Protein AF-D6D222-F1 (afdb_monomer_lite)

Sequence (298 aa):
MESLKAKSKEFEKIKVEIENAISKKELEQKRVDSIQKVNDAERIVQERIADSLYLIRAAQTWEWLHDKKGKWETIDRSYPKEEHYQVNSLFPQYQVIDQNAYLNGKLVGVCHPAKNNKNNSEKERCFRIDVMTFLCQQDFLNNKYEIQKESPKTQEYIKQKLGLKKQLEPTDSPVYKEMIANASKLRIAQERLRKGEIDLNTYNRIKTKLGAKFTGTVYQEMADSNSPEINAGKRYLEQLRTDNKSLIGEYTIQRIDGTNFTYQFRNNEGKKTFSVKVSFFVNEKKNVLYTISSLQKK

Radius of gyration: 39.73 Å; chains: 1; bounding box: 70×52×157 Å

Secondary structure (DSSP, 8-state):
-HHHHHHHHHHHHHHHHHHHHHHHHHHHHHHHHHHHHHHHHHHHHHHHHHHHHHHHHHHTSTTHHHHS-PPEEEEEE-SSS-EEEEEETTEEEEEEETTEEEETTEEEEES-SS---TT-HHHHHHHHHHHHHHHHHHHHHTTGGGGGGS-HHHHHHHHHHTTSSPPPPGGGSHHHHHHHHHHHHHHHHHHHHHTTSS-HHHHHHHHHHHHHHHHHHHHHHHHHTT-HHHHHHHHHHHHHHHHHHTT-S-EEEEESSSSEEEEEEE-TTS-EEEEEEEEEEE-TTS-EEEEEEEEEE-

Foldseek 3Di:
DVVVVVVVVVVVVVVVVVVVVVVVVVVVVVVVVVVVVVVVVVVVVVVVVVVVVVVVVCLQAVCCQVVDPFDKDWDFDPPPHTDTFIAGPVGRQWTADPNFTDHPNWTFAHRPPDDDDPPCPVVVVVVLVLVLLVQLVVCVVVCPVVCVPADPLLNVLLCCVSVVDPDQDCCRPPLSVLVVVLVVVLVVLVVCCVVVVDDPVVSVVSVVVSVVSNVVSVVVVVVVCVDPSVVSSVVSSVVSSVVCVQFADDWDWDDPGRFKIKIFTAGPVRHTAKIWIKGWGADPVRDIDIDTDDIDGD

pLDDT: mean 77.58, std 13.78, range [38.06, 95.31]

Organism: NCBI:txid657309

Structure (mmCIF, N/CA/C/O backbone):
data_AF-D6D222-F1
#
_entry.id   AF-D6D222-F1
#
loop_
_atom_site.group_PDB
_atom_site.id
_atom_site.type_symbol
_atom_site.label_atom_id
_atom_site.label_alt_id
_atom_site.label_comp_id
_atom_site.label_asym_id
_atom_site.label_entity_id
_atom_site.label_seq_id
_atom_site.pdbx_PDB_ins_code
_atom_site.Cartn_x
_atom_site.Cartn_y
_atom_site.Cartn_z
_atom_site.occupancy
_atom_site.B_iso_or_equiv
_atom_site.auth_seq_id
_atom_site.auth_comp_id
_atom_site.auth_asym_id
_atom_site.auth_atom_id
_atom_site.pdbx_PDB_model_num
ATOM 1 N N . MET A 1 1 ? 43.998 -1.444 -105.100 1.00 52.94 1 MET A N 1
ATOM 2 C CA . MET A 1 1 ? 43.746 -0.393 -104.081 1.00 52.94 1 MET A CA 1
ATOM 3 C C . MET A 1 1 ? 42.340 -0.445 -103.465 1.00 52.94 1 MET A C 1
ATOM 5 O O . MET A 1 1 ? 42.200 -0.015 -102.327 1.00 52.94 1 MET A O 1
ATOM 9 N N . GLU A 1 2 ? 41.314 -0.989 -104.133 1.00 55.91 2 GLU A N 1
ATOM 10 C CA . GLU A 1 2 ? 39.932 -1.045 -103.598 1.00 55.91 2 GLU A CA 1
ATOM 11 C C . GLU A 1 2 ? 39.745 -2.000 -102.398 1.00 55.91 2 GLU A C 1
ATOM 13 O O . GLU A 1 2 ? 39.022 -1.676 -101.461 1.00 55.91 2 GLU A O 1
ATOM 18 N N . SER A 1 3 ? 40.484 -3.116 -102.353 1.00 59.78 3 SER A N 1
ATOM 19 C CA . SER A 1 3 ? 40.420 -4.122 -101.269 1.00 59.78 3 SER A CA 1
ATOM 20 C C . SER A 1 3 ? 40.861 -3.599 -99.885 1.00 59.78 3 SER A C 1
ATOM 22 O O . SER A 1 3 ? 40.284 -3.963 -98.863 1.00 59.78 3 SER A O 1
ATOM 24 N N . LEU A 1 4 ? 41.837 -2.683 -99.832 1.00 56.81 4 LEU A N 1
ATOM 25 C CA . LEU A 1 4 ? 42.335 -2.106 -98.571 1.00 56.81 4 LEU A CA 1
ATOM 26 C C . LEU A 1 4 ? 41.388 -1.045 -97.992 1.00 56.81 4 LEU A C 1
ATOM 28 O O . LEU A 1 4 ? 41.213 -0.979 -96.777 1.00 56.81 4 LEU A O 1
ATOM 32 N N . LYS A 1 5 ? 40.729 -0.253 -98.848 1.00 60.28 5 LYS A N 1
ATOM 33 C CA . LYS A 1 5 ? 39.730 0.740 -98.417 1.00 60.28 5 LYS A CA 1
ATOM 34 C C . LYS A 1 5 ? 38.461 0.079 -97.875 1.00 60.28 5 LYS A C 1
ATOM 36 O O . LYS A 1 5 ? 37.912 0.557 -96.887 1.00 60.28 5 LYS A O 1
ATOM 41 N N . ALA A 1 6 ? 38.028 -1.031 -98.479 1.00 63.94 6 ALA A N 1
ATOM 42 C CA . ALA A 1 6 ? 36.889 -1.806 -97.990 1.00 63.94 6 ALA A CA 1
ATOM 43 C C . ALA A 1 6 ? 37.164 -2.399 -96.596 1.00 63.94 6 ALA A C 1
ATOM 45 O O . ALA A 1 6 ? 36.380 -2.173 -95.677 1.00 63.94 6 ALA A O 1
ATOM 46 N N . LYS A 1 7 ? 38.328 -3.041 -96.408 1.00 63.94 7 LYS A N 1
ATOM 47 C CA . LYS A 1 7 ? 38.747 -3.574 -95.101 1.00 63.94 7 LYS A CA 1
ATOM 48 C C . LYS A 1 7 ? 38.897 -2.481 -94.042 1.00 63.94 7 LYS A C 1
ATOM 50 O O . LYS A 1 7 ? 38.442 -2.658 -92.922 1.00 63.94 7 LYS A O 1
ATOM 55 N N . SER A 1 8 ? 39.478 -1.332 -94.390 1.00 70.00 8 SER A N 1
ATOM 56 C CA . SER A 1 8 ? 39.608 -0.196 -93.464 1.00 70.00 8 SER A CA 1
ATOM 57 C C . SER A 1 8 ? 38.250 0.324 -92.975 1.00 70.00 8 SER A C 1
ATOM 59 O O . SER A 1 8 ? 38.109 0.641 -91.797 1.00 70.00 8 SER A O 1
ATOM 61 N N . LYS A 1 9 ? 37.235 0.361 -93.846 1.00 72.81 9 LYS A N 1
ATOM 62 C CA . LYS A 1 9 ? 35.876 0.786 -93.480 1.00 72.81 9 LYS A CA 1
ATOM 63 C C . LYS A 1 9 ? 35.164 -0.235 -92.586 1.00 72.81 9 LYS A C 1
ATOM 65 O O . LYS A 1 9 ? 34.388 0.144 -91.714 1.00 72.81 9 LYS A O 1
ATOM 70 N N . GLU A 1 10 ? 35.439 -1.517 -92.795 1.00 73.81 10 GLU A N 1
ATOM 71 C CA . GLU A 1 10 ? 34.911 -2.616 -91.985 1.00 73.81 10 GLU A CA 1
ATOM 72 C C . GLU A 1 10 ? 35.543 -2.645 -90.584 1.00 73.81 10 GLU A C 1
ATOM 74 O O . GLU A 1 10 ? 34.834 -2.783 -89.590 1.00 73.81 10 GLU A O 1
ATOM 79 N N . PHE A 1 11 ? 36.853 -2.388 -90.489 1.00 71.19 11 PHE A N 1
ATOM 80 C CA . PHE A 1 11 ? 37.551 -2.230 -89.210 1.00 71.19 11 PHE A CA 1
ATOM 81 C C . PHE A 1 11 ? 37.017 -1.056 -88.389 1.00 71.19 11 PHE A C 1
ATOM 83 O O . PHE A 1 11 ? 36.807 -1.211 -87.187 1.00 71.19 11 PHE A O 1
ATOM 90 N N . GLU A 1 12 ? 36.745 0.091 -89.017 1.00 78.06 12 GLU A N 1
ATOM 91 C CA . GLU A 1 12 ? 36.160 1.221 -88.286 1.00 78.06 12 GLU A CA 1
ATOM 92 C C . GLU A 1 12 ? 34.738 0.938 -87.802 1.00 78.06 12 GLU A C 1
ATOM 94 O O . GLU A 1 12 ? 34.362 1.331 -86.699 1.00 78.06 12 GLU A O 1
ATOM 99 N N . LYS A 1 13 ? 33.955 0.177 -88.570 1.00 82.88 13 LYS A N 1
ATOM 100 C CA . LYS A 1 13 ? 32.628 -0.252 -88.125 1.00 82.88 13 LYS A CA 1
ATOM 101 C C . LYS A 1 13 ? 32.709 -1.158 -86.889 1.00 82.88 13 LYS A C 1
ATOM 103 O O . LYS A 1 13 ? 31.988 -0.929 -85.922 1.00 82.88 13 LYS A O 1
ATOM 108 N N . ILE A 1 14 ? 33.621 -2.133 -86.894 1.00 80.75 14 ILE A N 1
ATOM 109 C CA . ILE A 1 14 ? 33.844 -3.043 -85.758 1.00 80.75 14 ILE A CA 1
ATOM 110 C C . ILE A 1 14 ? 34.326 -2.271 -84.524 1.00 80.75 14 ILE A C 1
ATOM 112 O O . ILE A 1 14 ? 33.865 -2.528 -83.414 1.00 80.75 14 ILE A O 1
ATOM 116 N N . LYS A 1 15 ? 35.221 -1.295 -84.702 1.00 81.44 15 LYS A N 1
ATOM 117 C CA . LYS A 1 15 ? 35.720 -0.461 -83.603 1.00 81.44 15 LYS A CA 1
ATOM 118 C C . LYS A 1 15 ? 34.591 0.314 -82.918 1.00 81.44 15 LYS A C 1
ATOM 120 O O . LYS A 1 15 ? 34.475 0.258 -81.696 1.00 81.44 15 LYS A O 1
ATOM 125 N N . VAL A 1 16 ? 33.721 0.958 -83.697 1.00 85.75 16 VAL A N 1
ATOM 126 C CA . VAL A 1 16 ? 32.562 1.698 -83.168 1.00 85.75 16 VAL A CA 1
ATOM 127 C C . VAL A 1 16 ? 31.583 0.769 -82.439 1.00 85.75 16 VAL A C 1
ATOM 129 O O . VAL A 1 16 ? 31.039 1.128 -81.395 1.00 85.75 16 VAL A O 1
ATOM 132 N N . GLU A 1 17 ? 31.363 -0.448 -82.943 1.00 85.38 17 GLU A N 1
ATOM 133 C CA . GLU A 1 17 ? 30.514 -1.441 -82.271 1.00 85.38 17 GLU A CA 1
ATOM 134 C C . GLU A 1 17 ? 31.098 -1.888 -80.919 1.00 85.38 17 GLU A C 1
ATOM 136 O O . GLU A 1 17 ? 30.358 -1.994 -79.936 1.00 85.38 17 GLU A O 1
ATOM 141 N N . ILE A 1 18 ? 32.419 -2.076 -80.835 1.00 81.06 18 ILE A N 1
ATOM 142 C CA . ILE A 1 18 ? 33.115 -2.426 -79.588 1.00 81.06 18 ILE A CA 1
ATOM 143 C C . ILE A 1 18 ? 33.039 -1.276 -78.572 1.00 81.06 18 ILE A C 1
ATOM 145 O O . ILE A 1 18 ? 32.706 -1.515 -77.410 1.00 81.06 18 ILE A O 1
ATOM 149 N N . GLU A 1 19 ? 33.289 -0.034 -78.992 1.00 82.69 19 GLU A N 1
ATOM 150 C CA . GLU A 1 19 ? 33.220 1.147 -78.115 1.00 82.69 19 GLU A CA 1
ATOM 151 C C . GLU A 1 19 ? 31.811 1.341 -77.525 1.00 82.69 19 GLU A C 1
ATOM 153 O O . GLU A 1 19 ? 31.653 1.572 -76.319 1.00 82.69 19 GLU A O 1
ATOM 158 N N . ASN A 1 20 ? 30.773 1.145 -78.344 1.00 84.88 20 ASN A N 1
ATOM 159 C CA . ASN A 1 20 ? 29.381 1.192 -77.897 1.00 84.88 20 ASN A CA 1
ATOM 160 C C . ASN A 1 20 ? 29.042 0.059 -76.914 1.00 84.88 20 ASN A C 1
ATOM 162 O O . ASN A 1 20 ? 28.336 0.282 -75.926 1.00 84.88 20 ASN A O 1
ATOM 166 N N . ALA A 1 21 ? 29.550 -1.155 -77.151 1.00 82.69 21 ALA A N 1
ATOM 167 C CA . ALA A 1 21 ? 29.329 -2.294 -76.262 1.00 82.69 21 ALA A CA 1
ATOM 168 C C . ALA A 1 21 ? 30.002 -2.109 -74.890 1.00 82.69 21 ALA A C 1
ATOM 170 O O . ALA A 1 21 ? 29.407 -2.460 -73.866 1.00 82.69 21 ALA A O 1
ATOM 171 N N . ILE A 1 22 ? 31.205 -1.523 -74.855 1.00 83.75 22 ILE A N 1
ATOM 172 C CA . ILE A 1 22 ? 31.916 -1.189 -73.610 1.00 83.75 22 ILE A CA 1
ATOM 173 C C . ILE A 1 22 ? 31.127 -0.139 -72.827 1.00 83.75 22 ILE A C 1
ATOM 175 O O . ILE A 1 22 ? 30.790 -0.369 -71.666 1.00 83.75 22 ILE A O 1
ATOM 179 N N . SER A 1 23 ? 30.728 0.953 -73.487 1.00 81.94 23 SER A N 1
ATOM 180 C CA . SER A 1 23 ? 29.949 2.025 -72.855 1.00 81.94 23 SER A CA 1
ATOM 181 C C . SER A 1 23 ? 28.620 1.522 -72.278 1.00 81.94 23 SER A C 1
ATOM 183 O O . SER A 1 23 ? 28.218 1.923 -71.184 1.00 81.94 23 SER A O 1
ATOM 185 N N . LYS A 1 24 ? 27.943 0.592 -72.967 1.00 85.75 24 LYS A N 1
ATOM 186 C CA . LYS A 1 24 ? 26.706 -0.024 -72.467 1.00 85.75 24 LYS A CA 1
ATOM 187 C C . LYS A 1 24 ? 26.944 -0.881 -71.218 1.00 85.75 24 LYS A C 1
ATOM 189 O O . LYS A 1 24 ? 26.198 -0.741 -70.249 1.00 85.75 24 LYS A O 1
ATOM 194 N N . LYS A 1 25 ? 27.986 -1.722 -71.209 1.00 81.38 25 LYS A N 1
ATOM 195 C CA . LYS A 1 25 ? 28.340 -2.548 -70.040 1.00 81.38 25 LYS A CA 1
ATOM 196 C C . LYS A 1 25 ? 28.731 -1.704 -68.830 1.00 81.38 25 LYS A C 1
ATOM 198 O O . LYS A 1 25 ? 28.308 -2.003 -67.717 1.00 81.38 25 LYS A O 1
ATOM 203 N N . GLU A 1 26 ? 29.489 -0.630 -69.036 1.00 78.50 26 GLU A N 1
ATOM 204 C CA . GLU A 1 26 ? 29.847 0.299 -67.959 1.00 78.50 26 GLU A CA 1
ATOM 205 C C . GLU A 1 26 ? 28.616 0.991 -67.358 1.00 78.50 26 GLU A C 1
ATOM 207 O O . GLU A 1 26 ? 28.540 1.191 -66.143 1.00 78.50 26 GLU A O 1
ATOM 212 N N . LEU A 1 27 ? 27.627 1.336 -68.189 1.00 77.75 27 LEU A N 1
ATOM 213 C CA . LEU A 1 27 ? 26.372 1.930 -67.731 1.00 77.75 27 LEU A CA 1
ATOM 214 C C . LEU A 1 27 ? 25.522 0.932 -66.926 1.00 77.75 27 LEU A C 1
ATOM 216 O O . LEU A 1 27 ? 24.943 1.302 -65.904 1.00 77.75 27 LEU A O 1
ATOM 220 N N . GLU A 1 28 ? 25.448 -0.324 -67.371 1.00 78.81 28 GLU A N 1
ATOM 221 C CA . GLU A 1 28 ? 24.745 -1.401 -66.662 1.00 78.81 28 GLU A CA 1
ATOM 222 C C . GLU A 1 28 ? 25.397 -1.696 -65.305 1.00 78.81 28 GLU A C 1
ATOM 224 O O . GLU A 1 28 ? 24.691 -1.746 -64.296 1.00 78.81 28 GLU A O 1
ATOM 229 N N . GLN A 1 29 ? 26.731 -1.766 -65.242 1.00 76.31 29 GLN A N 1
ATOM 230 C CA . GLN A 1 29 ? 27.459 -1.958 -63.985 1.00 76.31 29 GLN A CA 1
ATOM 231 C C . GLN A 1 29 ? 27.198 -0.810 -62.997 1.00 76.31 29 GLN A C 1
ATOM 233 O O . GLN A 1 29 ? 26.848 -1.050 -61.842 1.00 76.31 29 GLN A O 1
ATOM 238 N N . LYS A 1 30 ? 27.255 0.447 -63.464 1.00 77.50 30 LYS A N 1
ATOM 239 C CA . LYS A 1 30 ? 26.938 1.626 -62.636 1.00 77.50 30 LYS A CA 1
ATOM 240 C C . LYS A 1 30 ? 25.506 1.599 -62.093 1.00 77.50 30 LYS A C 1
ATOM 242 O O . LYS A 1 30 ? 25.275 2.041 -60.967 1.00 77.50 30 LYS A O 1
ATOM 247 N N . ARG A 1 31 ? 24.537 1.090 -62.866 1.00 74.50 31 ARG A N 1
ATOM 248 C CA . ARG A 1 31 ? 23.145 0.933 -62.407 1.00 74.50 31 ARG A CA 1
ATOM 249 C C . ARG A 1 31 ? 23.026 -0.119 -61.309 1.00 74.50 31 ARG A C 1
ATOM 251 O O . ARG A 1 31 ? 22.374 0.155 -60.306 1.00 74.50 31 ARG A O 1
ATOM 258 N N . VAL A 1 32 ? 23.661 -1.280 -61.474 1.00 78.25 32 VAL A N 1
ATOM 259 C CA . VAL A 1 32 ? 23.648 -2.355 -60.467 1.00 78.25 32 VAL A CA 1
ATOM 260 C C . VAL A 1 32 ? 24.268 -1.874 -59.153 1.00 78.25 32 VAL A C 1
ATOM 262 O O . VAL A 1 32 ? 23.644 -2.009 -58.100 1.00 78.25 32 VAL A O 1
ATOM 265 N N . ASP A 1 33 ? 25.425 -1.211 -59.215 1.00 74.88 33 ASP A N 1
ATOM 266 C CA . ASP A 1 33 ? 26.099 -0.666 -58.030 1.00 74.88 33 ASP A CA 1
ATOM 267 C C . ASP A 1 33 ? 25.248 0.405 -57.325 1.00 74.88 33 ASP A C 1
ATOM 269 O O . ASP A 1 33 ? 25.238 0.502 -56.096 1.00 74.88 33 ASP A O 1
ATOM 273 N N . SER A 1 34 ? 24.508 1.213 -58.092 1.00 75.75 34 SER A N 1
ATOM 274 C CA . SER A 1 34 ? 23.592 2.216 -57.545 1.00 75.75 34 SER A CA 1
ATOM 275 C C . SER A 1 34 ? 22.387 1.583 -56.844 1.00 75.75 34 SER A C 1
ATOM 277 O O . SER A 1 34 ? 22.005 2.051 -55.775 1.00 75.75 34 SER A O 1
ATOM 279 N N . ILE A 1 35 ? 21.797 0.528 -57.412 1.00 75.81 35 ILE A N 1
ATOM 280 C CA . ILE A 1 35 ? 20.661 -0.189 -56.808 1.00 75.81 35 ILE A CA 1
ATOM 281 C C . ILE A 1 35 ? 21.094 -0.879 -55.512 1.00 75.81 35 ILE A C 1
ATOM 283 O O . ILE A 1 35 ? 20.401 -0.779 -54.502 1.00 75.81 35 ILE A O 1
ATOM 287 N N . GLN A 1 36 ? 22.269 -1.512 -55.508 1.00 76.75 36 GLN A N 1
ATOM 288 C CA . GLN A 1 36 ? 22.801 -2.166 -54.314 1.00 76.75 36 GLN A CA 1
ATOM 289 C C . GLN A 1 36 ? 23.013 -1.165 -53.167 1.00 76.75 36 GLN A C 1
ATOM 291 O O . GLN A 1 36 ? 22.592 -1.420 -52.041 1.00 76.75 36 GLN A O 1
ATOM 296 N N . LYS A 1 37 ? 23.571 0.018 -53.462 1.00 77.38 37 LYS A N 1
ATOM 297 C CA . LYS A 1 37 ? 23.745 1.092 -52.468 1.00 77.38 37 LYS A CA 1
ATOM 298 C C . LYS A 1 37 ? 22.420 1.599 -51.893 1.00 77.38 37 LYS A C 1
ATOM 300 O O . LYS A 1 37 ? 22.366 1.897 -50.702 1.00 77.38 37 LYS A O 1
ATOM 305 N N . VAL A 1 38 ? 21.371 1.701 -52.713 1.00 72.25 38 VAL A N 1
ATOM 306 C CA . VAL A 1 38 ? 20.030 2.101 -52.252 1.00 72.25 38 VAL A CA 1
ATOM 307 C C . VAL A 1 38 ? 19.440 1.033 -51.330 1.00 72.25 38 VAL A C 1
ATOM 309 O O . VAL A 1 38 ? 19.007 1.366 -50.231 1.00 72.25 38 VAL A O 1
ATOM 312 N N . ASN A 1 39 ? 19.521 -0.244 -51.708 1.00 75.88 39 ASN A N 1
ATOM 313 C CA . ASN A 1 39 ? 19.020 -1.350 -50.887 1.00 75.88 39 ASN A CA 1
ATOM 314 C C . ASN A 1 39 ? 19.762 -1.466 -49.543 1.00 75.88 39 ASN A C 1
ATOM 316 O O . ASN A 1 39 ? 19.141 -1.696 -48.505 1.00 75.88 39 ASN A O 1
ATOM 320 N N . ASP A 1 40 ? 21.085 -1.279 -49.534 1.00 75.75 40 ASP A N 1
ATOM 321 C CA . ASP A 1 40 ? 21.870 -1.278 -48.296 1.00 75.75 40 ASP A CA 1
ATOM 322 C C . ASP A 1 40 ? 21.512 -0.081 -47.397 1.00 75.75 40 ASP A C 1
ATOM 324 O O . ASP A 1 40 ? 21.407 -0.237 -46.178 1.00 75.75 40 ASP A O 1
ATOM 328 N N . ALA A 1 41 ? 21.261 1.098 -47.976 1.00 70.50 41 ALA A N 1
ATOM 329 C CA . ALA A 1 41 ? 20.796 2.265 -47.228 1.00 70.50 41 ALA A CA 1
ATOM 330 C C . ALA A 1 41 ? 19.392 2.050 -46.637 1.00 70.50 41 ALA A C 1
ATOM 332 O O . ALA A 1 41 ? 19.168 2.375 -45.470 1.00 70.50 41 ALA A O 1
ATOM 333 N N . GLU A 1 42 ? 18.467 1.456 -47.395 1.00 70.31 42 GLU A N 1
ATOM 334 C CA . GLU A 1 42 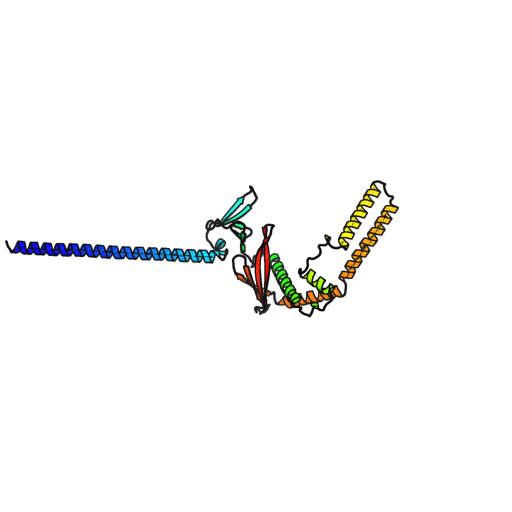? 17.131 1.101 -46.911 1.00 70.31 42 GLU A CA 1
ATOM 335 C C . GLU A 1 42 ? 17.190 0.074 -45.777 1.00 70.31 42 GLU A C 1
ATOM 337 O O . GLU A 1 42 ? 16.526 0.268 -44.757 1.00 70.31 42 GLU A O 1
ATOM 342 N N . ARG A 1 43 ? 18.037 -0.960 -45.888 1.00 75.06 43 ARG A N 1
ATOM 343 C CA . ARG A 1 43 ? 18.252 -1.930 -44.803 1.00 75.06 43 ARG A CA 1
ATOM 344 C C . ARG A 1 43 ? 18.777 -1.247 -43.539 1.00 75.06 43 ARG A C 1
ATOM 346 O O . ARG A 1 43 ? 18.225 -1.470 -42.468 1.00 75.06 43 ARG A O 1
ATOM 353 N N . ILE A 1 44 ? 19.777 -0.368 -43.656 1.00 69.75 44 ILE A N 1
ATOM 354 C CA . ILE A 1 44 ? 20.329 0.385 -42.514 1.00 69.75 44 ILE A CA 1
ATOM 355 C C . ILE A 1 44 ? 19.260 1.277 -41.869 1.00 69.75 44 ILE A C 1
ATOM 357 O O . ILE A 1 44 ? 19.203 1.400 -40.646 1.00 69.75 44 ILE A O 1
ATOM 361 N N . VAL A 1 45 ? 18.404 1.916 -42.670 1.00 63.97 45 VAL A N 1
ATOM 362 C CA . VAL A 1 45 ? 17.304 2.746 -42.160 1.00 63.97 45 VAL A CA 1
ATOM 363 C C . VAL A 1 45 ? 16.254 1.885 -41.457 1.00 63.97 45 VAL A C 1
ATOM 365 O O . VAL A 1 45 ? 15.823 2.245 -40.363 1.00 63.97 45 VAL A O 1
ATOM 368 N N . GLN A 1 46 ? 15.880 0.734 -42.019 1.00 60.41 46 GLN A N 1
ATOM 369 C CA . GLN A 1 46 ? 14.945 -0.196 -41.384 1.00 60.41 46 GLN A CA 1
ATOM 370 C C . GLN A 1 46 ? 15.503 -0.791 -40.086 1.00 60.41 46 GLN A C 1
ATOM 372 O O . GLN A 1 46 ? 14.781 -0.829 -39.092 1.00 60.41 46 GLN A O 1
ATOM 377 N N . GLU A 1 47 ? 16.782 -1.172 -40.050 1.00 62.66 47 GLU A N 1
ATOM 378 C CA . GLU A 1 47 ? 17.476 -1.622 -38.836 1.00 62.66 47 GLU A CA 1
ATOM 379 C C . GLU A 1 47 ? 17.502 -0.516 -37.774 1.00 62.66 47 GLU A C 1
ATOM 381 O O . GLU A 1 47 ? 17.138 -0.758 -36.627 1.00 62.66 47 GLU A O 1
ATOM 386 N N . ARG A 1 48 ? 17.805 0.734 -38.152 1.00 58.19 48 ARG A N 1
ATOM 387 C CA . ARG A 1 48 ? 17.757 1.884 -37.230 1.00 58.19 48 ARG A CA 1
ATOM 388 C C . ARG A 1 48 ? 16.353 2.179 -36.711 1.00 58.19 48 ARG A C 1
ATOM 390 O O . ARG A 1 48 ? 16.209 2.571 -35.552 1.00 58.19 48 ARG A O 1
ATOM 397 N N . ILE A 1 49 ? 15.321 2.024 -37.539 1.00 60.16 49 ILE A N 1
ATOM 398 C CA . ILE A 1 49 ? 13.920 2.197 -37.131 1.00 60.16 49 ILE A CA 1
ATOM 399 C C . ILE A 1 49 ? 13.505 1.064 -36.188 1.00 60.16 49 ILE A C 1
ATOM 401 O O . ILE A 1 49 ? 12.885 1.337 -35.162 1.00 60.16 49 ILE A O 1
ATOM 405 N N . ALA A 1 50 ? 13.876 -0.182 -36.486 1.00 49.44 50 ALA A N 1
ATOM 406 C CA . ALA A 1 50 ? 13.618 -1.333 -35.627 1.00 49.44 50 ALA A CA 1
ATOM 407 C C . ALA A 1 50 ? 14.336 -1.203 -34.276 1.00 49.44 50 ALA A C 1
ATOM 409 O O . ALA A 1 50 ? 13.702 -1.402 -33.241 1.00 49.44 50 ALA A O 1
ATOM 410 N N . ASP A 1 51 ? 15.598 -0.768 -34.270 1.00 49.56 51 ASP A N 1
ATOM 411 C CA . ASP A 1 51 ? 16.359 -0.466 -33.058 1.00 49.56 51 ASP A CA 1
ATOM 412 C C . ASP A 1 51 ? 15.736 0.692 -32.285 1.00 49.56 51 ASP A C 1
ATOM 414 O O . ASP A 1 51 ? 15.600 0.612 -31.070 1.00 49.56 51 ASP A O 1
ATOM 418 N N . SER A 1 52 ? 15.283 1.748 -32.962 1.00 49.97 52 SER A N 1
ATOM 419 C CA . SER A 1 52 ? 14.614 2.883 -32.315 1.00 49.97 52 SER A CA 1
ATOM 420 C C . SER A 1 52 ? 13.266 2.482 -31.713 1.00 49.97 52 SER A C 1
ATOM 422 O O . SER A 1 52 ? 12.957 2.873 -30.594 1.00 49.97 52 SER A O 1
ATOM 424 N N . LEU A 1 53 ? 12.472 1.657 -32.399 1.00 53.44 53 LEU A N 1
ATOM 425 C CA . LEU A 1 53 ? 11.201 1.126 -31.895 1.00 53.44 53 LEU A CA 1
ATOM 426 C C . LEU A 1 53 ? 11.407 0.116 -30.764 1.00 53.44 53 LEU A C 1
ATOM 428 O O . LEU A 1 53 ? 10.642 0.122 -29.799 1.00 53.44 53 LEU A O 1
ATOM 432 N N . TYR A 1 54 ? 12.448 -0.714 -30.847 1.00 49.53 54 TYR A N 1
ATOM 433 C CA . TYR A 1 54 ? 12.889 -1.579 -29.758 1.00 49.53 54 TYR A CA 1
ATOM 434 C C . TYR A 1 54 ? 13.359 -0.749 -28.568 1.00 49.53 54 TYR A C 1
ATOM 436 O O . TYR A 1 54 ? 12.976 -1.050 -27.451 1.00 49.53 54 TYR A O 1
ATOM 444 N N . LEU A 1 55 ? 14.109 0.332 -28.783 1.00 47.22 55 LEU A N 1
ATOM 445 C CA . LEU A 1 55 ? 14.541 1.260 -27.740 1.00 47.22 55 LEU A CA 1
ATOM 446 C C . LEU A 1 55 ? 13.372 2.037 -27.139 1.00 47.22 55 LEU A C 1
ATOM 44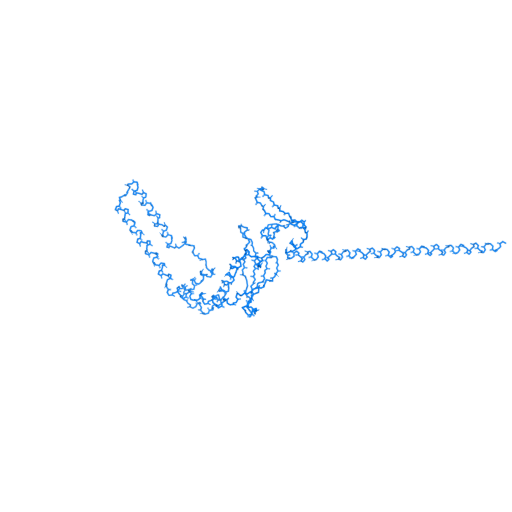8 O O . LEU A 1 55 ? 13.408 2.293 -25.947 1.00 47.22 55 LEU A O 1
ATOM 452 N N . ILE A 1 56 ? 12.332 2.367 -27.907 1.00 49.69 56 ILE A N 1
ATOM 453 C CA . ILE A 1 56 ? 11.106 3.013 -27.415 1.00 49.69 56 ILE A CA 1
ATOM 454 C C . ILE A 1 56 ? 10.251 2.018 -26.614 1.00 49.69 56 ILE A C 1
ATOM 456 O O . ILE A 1 56 ? 9.770 2.365 -25.540 1.00 49.69 56 ILE A O 1
ATOM 460 N N . ARG A 1 57 ? 10.089 0.770 -27.080 1.00 48.47 57 ARG A N 1
ATOM 461 C CA . ARG A 1 57 ? 9.391 -0.296 -26.329 1.00 48.47 57 ARG A CA 1
ATOM 462 C C . ARG A 1 57 ? 10.169 -0.749 -25.104 1.00 48.47 57 ARG A C 1
ATOM 464 O O . ARG A 1 57 ? 9.579 -0.953 -24.055 1.00 48.47 57 ARG A O 1
ATOM 471 N N . ALA A 1 58 ? 11.486 -0.860 -25.215 1.00 46.97 58 ALA A N 1
ATOM 472 C CA . ALA A 1 58 ? 12.364 -1.075 -24.082 1.00 46.97 58 ALA A CA 1
ATOM 473 C C . ALA A 1 58 ? 12.239 0.124 -23.140 1.00 46.97 58 ALA A C 1
ATOM 475 O O . ALA A 1 58 ? 11.944 -0.081 -21.977 1.00 46.97 58 ALA A O 1
ATOM 476 N N . ALA A 1 59 ? 12.298 1.372 -23.618 1.00 46.00 59 ALA A N 1
ATOM 477 C CA . ALA A 1 59 ? 12.104 2.572 -22.795 1.00 46.00 59 ALA A CA 1
ATOM 478 C C . ALA A 1 59 ? 10.783 2.582 -22.002 1.00 46.00 59 ALA A C 1
ATOM 480 O O . ALA A 1 59 ? 10.725 3.232 -20.961 1.00 46.00 59 ALA A O 1
ATOM 481 N N . GLN A 1 60 ? 9.760 1.825 -22.417 1.00 49.47 60 GLN A N 1
ATOM 482 C CA . GLN A 1 60 ? 8.527 1.637 -21.642 1.00 49.47 60 GLN A CA 1
ATOM 483 C C . GLN A 1 60 ? 8.699 0.743 -20.391 1.00 49.47 60 GLN A C 1
ATOM 485 O O . GLN A 1 60 ? 7.839 0.761 -19.511 1.00 49.47 60 GLN A O 1
ATOM 490 N N . THR A 1 61 ? 9.804 0.005 -20.248 1.00 55.84 61 THR A N 1
ATOM 491 C CA . THR A 1 61 ? 10.107 -0.867 -19.101 1.00 55.84 61 THR A CA 1
ATOM 492 C C . THR A 1 61 ? 11.570 -0.748 -18.681 1.00 55.84 61 THR A C 1
ATOM 494 O O . THR A 1 61 ? 12.431 -1.362 -19.282 1.00 55.84 61 THR A O 1
ATOM 497 N N . TRP A 1 62 ? 11.888 -0.017 -17.619 1.00 62.50 62 TRP A N 1
ATOM 498 C CA . TRP A 1 62 ? 13.272 0.310 -17.232 1.00 62.50 62 TRP A CA 1
ATOM 499 C C . TRP A 1 62 ? 14.245 -0.874 -16.981 1.00 62.50 62 TRP A C 1
ATOM 501 O O . TRP A 1 62 ? 15.438 -0.637 -16.842 1.00 62.50 62 TRP A O 1
ATOM 511 N N . GLU A 1 63 ? 13.781 -2.129 -16.961 1.00 59.25 63 GLU A N 1
ATOM 512 C CA . GLU A 1 63 ? 14.606 -3.351 -16.885 1.00 59.25 63 GLU A CA 1
ATOM 513 C C . GLU A 1 63 ? 15.738 -3.377 -17.935 1.00 59.25 63 GLU A C 1
ATOM 515 O O . GLU A 1 63 ? 16.822 -3.883 -17.648 1.00 59.25 63 GLU A O 1
ATOM 520 N N . TRP A 1 64 ? 15.586 -2.690 -19.079 1.00 61.19 64 TRP A N 1
ATOM 521 C CA . TRP A 1 64 ? 16.695 -2.507 -20.027 1.00 61.19 64 TRP A CA 1
ATOM 522 C C . TRP A 1 64 ? 17.908 -1.793 -19.433 1.00 61.19 64 TRP A C 1
ATOM 524 O O . TRP A 1 64 ? 19.008 -2.041 -19.912 1.00 61.19 64 TRP A O 1
ATOM 534 N N . LEU A 1 65 ? 17.770 -0.922 -18.424 1.00 59.53 65 LEU A N 1
ATOM 535 C CA . LEU A 1 65 ? 18.936 -0.307 -17.777 1.00 59.53 65 LEU A CA 1
ATOM 536 C C . LEU A 1 65 ? 19.859 -1.399 -17.229 1.00 59.53 65 LEU A C 1
ATOM 538 O O . LEU A 1 65 ? 21.073 -1.299 -17.400 1.00 59.53 65 LEU A O 1
ATOM 542 N N . HIS A 1 66 ? 19.285 -2.449 -16.632 1.00 59.38 66 HIS A N 1
ATOM 543 C CA . HIS A 1 66 ? 20.014 -3.579 -16.051 1.00 59.38 66 HIS A CA 1
ATOM 544 C C . HIS A 1 66 ? 20.357 -4.681 -17.058 1.00 59.38 66 HIS A C 1
ATOM 546 O O . HIS A 1 66 ? 21.415 -5.289 -16.919 1.00 59.38 66 HIS A O 1
ATOM 552 N N . ASP A 1 67 ? 19.542 -4.890 -18.093 1.00 58.56 67 ASP A N 1
ATOM 553 C CA . ASP A 1 67 ? 19.805 -5.911 -19.120 1.00 58.56 67 ASP A CA 1
ATOM 554 C C . ASP A 1 67 ? 20.864 -5.480 -20.154 1.00 58.56 67 ASP A C 1
ATOM 556 O O . ASP A 1 67 ? 21.392 -6.300 -20.913 1.00 58.56 67 ASP A O 1
ATOM 560 N N . LYS A 1 68 ? 21.206 -4.187 -20.221 1.00 58.88 68 LYS A N 1
ATOM 561 C CA . LYS A 1 68 ? 22.214 -3.680 -21.161 1.00 58.88 68 LYS A CA 1
ATOM 562 C C . LYS A 1 68 ? 23.630 -3.893 -20.623 1.00 58.88 68 LYS A C 1
ATOM 564 O O . LYS A 1 68 ? 23.951 -3.495 -19.509 1.00 58.88 68 LYS A O 1
ATOM 569 N N . LYS A 1 69 ? 24.536 -4.339 -21.505 1.00 62.41 69 LYS A N 1
ATOM 570 C CA . LYS A 1 69 ? 26.007 -4.398 -21.315 1.00 62.41 69 LYS A CA 1
ATOM 571 C C . LYS A 1 69 ? 26.690 -3.025 -21.107 1.00 62.41 69 LYS A C 1
ATOM 573 O O . LYS A 1 69 ? 27.902 -2.915 -21.280 1.00 62.41 69 LYS A O 1
ATOM 578 N N . GLY A 1 70 ? 25.928 -1.965 -20.832 1.00 65.50 70 GLY A N 1
ATOM 579 C CA . GLY A 1 70 ? 26.480 -0.642 -20.552 1.00 65.50 70 GLY A CA 1
ATOM 580 C C . GLY A 1 70 ? 27.319 -0.663 -19.277 1.00 65.50 70 GLY A C 1
ATOM 581 O O . GLY A 1 70 ? 27.095 -1.489 -18.390 1.00 65.50 70 GLY A O 1
ATOM 582 N N . LYS A 1 71 ? 28.305 0.231 -19.191 1.00 79.69 71 LYS A N 1
ATOM 583 C CA . LYS A 1 71 ? 29.094 0.375 -17.968 1.00 79.69 71 LYS A CA 1
ATOM 584 C C . LYS A 1 71 ? 28.243 1.101 -16.934 1.00 79.69 71 LYS A C 1
ATOM 586 O O . LYS A 1 71 ? 27.606 2.105 -17.248 1.00 79.69 71 LYS A O 1
ATOM 591 N N . TRP A 1 72 ? 28.225 0.564 -15.724 1.00 83.50 72 TRP A N 1
ATOM 592 C CA . TRP A 1 72 ? 27.573 1.184 -14.583 1.00 83.50 72 TRP A CA 1
ATOM 593 C C . TRP A 1 72 ? 28.582 2.037 -13.830 1.00 83.50 72 TRP A C 1
ATOM 595 O O . TRP A 1 72 ? 29.659 1.556 -13.481 1.00 83.50 72 TRP A O 1
ATOM 605 N N . GLU A 1 73 ? 28.220 3.289 -13.586 1.00 86.62 73 GLU A N 1
ATOM 606 C CA . GLU A 1 73 ? 29.039 4.248 -12.855 1.00 86.62 73 GLU A CA 1
ATOM 607 C C . GLU A 1 73 ? 28.260 4.736 -11.636 1.00 86.62 73 GLU A C 1
ATOM 609 O O . GLU A 1 73 ? 27.083 5.088 -11.738 1.00 86.62 73 GLU A O 1
ATOM 614 N N . THR A 1 74 ? 28.913 4.735 -10.477 1.00 88.31 74 THR A N 1
ATOM 615 C CA . THR A 1 74 ? 28.376 5.352 -9.263 1.00 88.31 74 THR A CA 1
ATOM 616 C C . THR A 1 74 ? 28.780 6.817 -9.255 1.00 88.31 74 THR A C 1
ATOM 618 O O . THR A 1 74 ? 29.955 7.143 -9.418 1.00 88.31 74 THR A O 1
ATOM 621 N N . ILE A 1 75 ? 27.802 7.695 -9.069 1.00 84.69 75 ILE A N 1
ATOM 622 C CA . ILE A 1 75 ? 28.005 9.125 -8.907 1.00 84.69 75 ILE A CA 1
ATOM 623 C C . ILE A 1 75 ? 27.756 9.469 -7.445 1.00 84.69 75 ILE A C 1
ATOM 625 O O . ILE A 1 75 ? 26.629 9.375 -6.959 1.00 84.69 75 ILE A O 1
ATOM 629 N N . ASP A 1 76 ? 28.826 9.918 -6.795 1.00 86.50 76 ASP A N 1
ATOM 630 C CA . ASP A 1 76 ? 28.811 10.470 -5.448 1.00 86.50 76 ASP A CA 1
ATOM 631 C C . ASP A 1 76 ? 29.097 11.970 -5.531 1.00 86.50 76 ASP A C 1
ATOM 633 O O . ASP A 1 76 ? 30.159 12.400 -5.991 1.00 86.50 76 ASP A O 1
ATOM 637 N N . ARG A 1 77 ? 28.132 12.789 -5.114 1.00 82.06 77 ARG A N 1
ATOM 638 C CA . ARG A 1 77 ? 28.288 14.246 -5.012 1.00 82.06 77 ARG A CA 1
ATOM 639 C C . ARG A 1 77 ? 28.066 14.654 -3.574 1.00 82.06 77 ARG A C 1
ATOM 641 O O . ARG A 1 77 ? 27.126 14.181 -2.959 1.00 82.06 77 ARG A O 1
ATOM 648 N N . SER A 1 78 ? 28.905 15.545 -3.059 1.00 78.56 78 SER A N 1
ATOM 649 C CA . SER A 1 78 ? 28.812 16.068 -1.691 1.00 78.56 78 SER A CA 1
ATOM 650 C C . SER A 1 78 ? 28.363 17.533 -1.629 1.00 78.56 78 SER A C 1
ATOM 652 O O . SER A 1 78 ? 27.977 18.012 -0.567 1.00 78.56 78 SER A O 1
ATOM 654 N N . TYR A 1 79 ? 28.366 18.258 -2.755 1.00 58.53 79 TYR A N 1
ATOM 655 C CA . TYR A 1 79 ? 27.992 19.675 -2.821 1.00 58.53 79 TYR A CA 1
ATOM 656 C C . TYR A 1 79 ? 27.194 19.989 -4.098 1.00 58.53 79 TYR A C 1
ATOM 658 O O . TYR A 1 79 ? 27.557 19.491 -5.166 1.00 58.53 79 TYR A O 1
ATOM 666 N N . PRO A 1 80 ? 26.129 20.816 -4.044 1.00 63.91 80 PRO A N 1
ATOM 667 C CA . PRO A 1 80 ? 25.539 21.477 -2.867 1.00 63.91 80 PRO A CA 1
ATOM 668 C C . PRO A 1 80 ? 24.670 20.552 -1.997 1.00 63.91 80 PRO A C 1
ATOM 670 O O . PRO A 1 80 ? 24.140 20.982 -0.974 1.00 63.91 80 PRO A O 1
ATOM 673 N N . LYS A 1 81 ? 24.495 19.292 -2.403 1.00 73.12 81 LYS A N 1
ATOM 674 C CA . LYS A 1 81 ? 23.731 18.280 -1.679 1.00 73.12 81 LYS A CA 1
ATOM 675 C C . LYS A 1 81 ? 24.394 16.919 -1.852 1.00 73.12 81 LYS A C 1
ATOM 677 O O . LYS A 1 81 ? 24.880 16.625 -2.941 1.00 73.12 81 LYS A O 1
ATOM 682 N N . GLU A 1 82 ? 24.369 16.114 -0.793 1.00 76.69 82 GLU A N 1
ATOM 683 C CA . GLU A 1 82 ? 24.765 14.710 -0.862 1.00 76.69 82 GLU A CA 1
ATOM 684 C C . GLU A 1 82 ? 23.806 13.930 -1.769 1.00 76.69 82 GLU A C 1
ATOM 686 O O . GLU A 1 82 ? 22.597 13.858 -1.520 1.00 76.69 82 GLU A O 1
ATOM 691 N N . GLU A 1 83 ? 24.348 13.387 -2.855 1.00 79.69 83 GLU A N 1
ATOM 692 C CA . GLU A 1 83 ? 23.639 12.551 -3.815 1.00 79.69 83 GLU A CA 1
ATOM 693 C C . GLU A 1 83 ? 24.465 11.300 -4.094 1.00 79.69 83 GLU A C 1
ATOM 695 O O . GLU A 1 83 ? 25.632 11.396 -4.475 1.00 79.69 83 GLU A O 1
ATOM 700 N N . HIS A 1 84 ? 23.824 10.143 -3.940 1.00 84.88 84 HIS A N 1
ATOM 701 C CA . HIS A 1 84 ? 24.390 8.831 -4.225 1.00 84.88 84 HIS A CA 1
ATOM 702 C C . HIS A 1 84 ? 23.455 8.117 -5.196 1.00 84.88 84 HIS A C 1
ATOM 704 O O . HIS A 1 84 ? 22.316 7.794 -4.847 1.00 84.88 84 HIS A O 1
ATOM 710 N N . TYR A 1 85 ? 23.898 7.925 -6.436 1.00 85.94 85 TYR A N 1
ATOM 711 C CA . TYR A 1 85 ? 23.108 7.248 -7.463 1.00 85.94 85 TYR A CA 1
ATOM 712 C C . TYR A 1 85 ? 23.995 6.549 -8.485 1.00 85.94 85 TYR A C 1
ATOM 714 O O . TYR A 1 85 ? 25.179 6.839 -8.617 1.00 85.94 85 TYR A O 1
ATOM 722 N N . GLN A 1 86 ? 23.409 5.620 -9.228 1.00 85.50 86 GLN A N 1
ATOM 723 C CA . GLN A 1 86 ? 24.067 4.940 -10.335 1.00 85.50 86 GLN A CA 1
ATOM 724 C C . GLN A 1 86 ? 23.536 5.455 -11.669 1.00 85.50 86 GLN A C 1
ATOM 726 O O . GLN A 1 86 ? 22.358 5.793 -11.791 1.00 85.50 86 GLN A O 1
ATOM 731 N N . VAL A 1 87 ? 24.392 5.482 -12.683 1.00 84.94 87 VAL A N 1
ATOM 732 C CA . VAL A 1 87 ? 24.012 5.753 -14.072 1.00 84.94 87 VAL A CA 1
ATOM 733 C C . VAL A 1 87 ? 24.556 4.659 -14.977 1.00 84.94 87 VAL A C 1
ATOM 735 O O . VAL A 1 87 ? 25.617 4.087 -14.725 1.00 84.94 87 VAL A O 1
ATOM 738 N N . ASN A 1 88 ? 23.820 4.358 -16.042 1.00 82.81 88 ASN A N 1
ATOM 739 C CA . ASN A 1 88 ? 24.301 3.484 -17.103 1.00 82.81 88 ASN A CA 1
ATOM 740 C C . ASN A 1 88 ? 24.873 4.351 -18.229 1.00 82.81 88 ASN A C 1
ATOM 742 O O . ASN A 1 88 ? 24.198 5.266 -18.698 1.00 82.81 88 ASN A O 1
ATOM 746 N N . SER A 1 89 ? 26.079 4.043 -18.705 1.00 79.31 89 SER A N 1
ATOM 747 C CA . SER A 1 89 ? 26.780 4.828 -19.730 1.00 79.31 89 SER A CA 1
ATOM 748 C C . SER A 1 89 ? 25.993 5.000 -21.035 1.00 79.31 89 SER A C 1
ATOM 750 O O . SER A 1 89 ? 26.187 5.974 -21.754 1.00 79.31 89 SER A O 1
ATOM 752 N N . LEU A 1 90 ? 25.112 4.051 -21.369 1.00 73.75 90 LEU A N 1
AT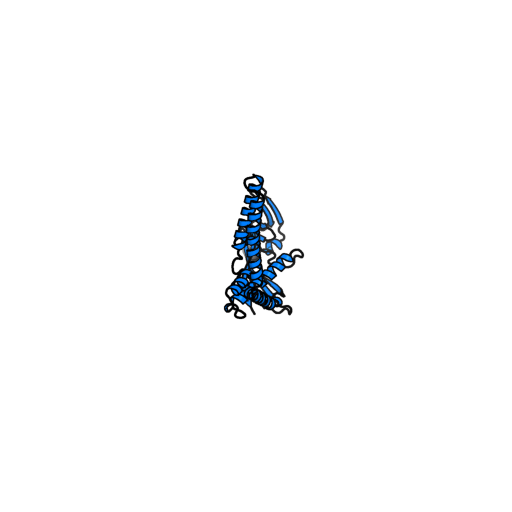OM 753 C CA . LEU A 1 90 ? 24.270 4.123 -22.568 1.00 73.75 90 LEU A CA 1
ATOM 754 C C . LEU A 1 90 ? 23.060 5.047 -22.384 1.00 73.75 90 LEU A C 1
ATOM 756 O O . LEU A 1 90 ? 22.442 5.448 -23.367 1.00 73.75 90 LEU A O 1
ATOM 760 N N . PHE A 1 91 ? 22.710 5.358 -21.136 1.00 76.00 91 PHE A N 1
ATOM 761 C CA . PHE A 1 91 ? 21.528 6.128 -20.775 1.00 76.00 91 PHE A CA 1
ATOM 762 C C . PHE A 1 91 ? 21.789 7.008 -19.539 1.00 76.00 91 PHE A C 1
ATOM 764 O O . PHE A 1 91 ? 21.123 6.851 -18.509 1.00 76.00 91 PHE A O 1
ATOM 771 N N . PRO A 1 92 ? 22.749 7.947 -19.627 1.00 78.19 92 PRO A N 1
ATOM 772 C CA . PRO A 1 92 ? 23.200 8.759 -18.494 1.00 78.19 92 PRO A CA 1
ATOM 773 C C . PRO A 1 92 ? 22.121 9.705 -17.946 1.00 78.19 92 PRO A C 1
ATOM 775 O O . PRO A 1 92 ? 22.256 10.230 -16.846 1.00 78.19 92 PRO A O 1
ATOM 778 N N . GLN A 1 93 ? 21.040 9.928 -18.698 1.00 79.00 93 GLN A N 1
ATOM 779 C CA . GLN A 1 93 ? 19.902 10.742 -18.278 1.00 79.00 93 GLN A CA 1
ATOM 780 C C . GLN A 1 93 ? 19.052 10.092 -17.174 1.00 79.00 93 GLN A C 1
ATOM 782 O O . GLN A 1 93 ? 18.262 10.785 -16.535 1.00 79.00 93 GLN A O 1
ATOM 787 N N . TYR A 1 94 ? 19.191 8.781 -16.948 1.00 82.50 94 TYR A N 1
ATOM 788 C CA . TYR A 1 94 ? 18.471 8.071 -15.895 1.00 82.50 94 TYR A CA 1
ATOM 789 C C . TYR A 1 94 ? 19.354 7.894 -14.664 1.00 82.50 94 TYR A C 1
ATOM 791 O O . TYR A 1 94 ? 20.423 7.293 -14.733 1.00 82.50 94 TYR A O 1
ATOM 799 N N . GLN A 1 95 ? 18.862 8.371 -13.526 1.00 85.94 95 GLN A N 1
ATOM 800 C CA . GLN A 1 95 ? 19.472 8.158 -12.218 1.00 85.94 95 GLN A CA 1
ATOM 801 C C . GLN A 1 95 ? 18.854 6.917 -11.578 1.00 85.94 95 GLN A C 1
ATOM 803 O O . GLN A 1 95 ? 17.631 6.803 -11.505 1.00 85.94 95 GLN A O 1
ATOM 808 N N . VAL A 1 96 ? 19.678 5.995 -11.095 1.00 82.69 96 VAL A N 1
ATOM 809 C CA . VAL A 1 96 ? 19.229 4.788 -10.398 1.00 82.69 96 VAL A CA 1
ATOM 810 C C . VAL A 1 96 ? 19.559 4.912 -8.916 1.00 82.69 96 VAL A C 1
ATOM 812 O O . VAL A 1 96 ? 20.725 4.955 -8.532 1.00 82.69 96 VAL A O 1
ATOM 815 N N . ILE A 1 97 ? 18.521 4.981 -8.084 1.00 82.00 97 ILE A N 1
ATOM 816 C CA . ILE A 1 97 ? 18.615 5.116 -6.623 1.00 82.00 97 ILE A CA 1
ATOM 817 C C . ILE A 1 97 ? 17.802 3.987 -6.004 1.00 82.00 97 ILE A C 1
ATOM 819 O O . ILE A 1 97 ? 16.628 3.826 -6.342 1.00 82.00 97 ILE A O 1
ATOM 823 N N . ASP A 1 98 ? 18.413 3.193 -5.123 1.00 77.06 98 ASP A N 1
ATOM 824 C CA . ASP A 1 98 ? 17.775 2.040 -4.470 1.00 77.06 98 ASP A CA 1
ATOM 825 C C . ASP A 1 98 ? 17.038 1.114 -5.449 1.00 77.06 98 ASP A C 1
ATOM 827 O O . ASP A 1 98 ? 15.927 0.655 -5.181 1.00 77.06 98 ASP A O 1
ATOM 831 N N . GLN A 1 99 ? 17.646 0.857 -6.614 1.00 75.06 99 GLN A N 1
ATOM 832 C CA . GLN A 1 99 ? 17.038 0.058 -7.685 1.00 75.06 99 GLN A CA 1
ATOM 833 C C . GLN A 1 99 ? 15.717 0.661 -8.195 1.00 75.06 99 GLN A C 1
ATOM 835 O O . GLN A 1 99 ? 14.790 -0.057 -8.550 1.00 75.06 99 GLN A O 1
ATOM 840 N N . ASN A 1 100 ? 15.593 1.981 -8.220 1.00 81.44 100 ASN A N 1
ATOM 841 C CA . ASN A 1 100 ? 14.499 2.680 -8.879 1.00 81.44 100 ASN A CA 1
ATOM 842 C C . ASN A 1 100 ? 15.085 3.684 -9.864 1.00 81.44 100 ASN A C 1
ATOM 844 O O . ASN A 1 100 ? 16.064 4.359 -9.554 1.00 81.44 100 ASN A O 1
ATOM 848 N N . ALA A 1 101 ? 14.486 3.775 -11.045 1.00 82.69 101 ALA A N 1
ATOM 849 C CA . ALA A 1 101 ? 14.917 4.677 -12.098 1.00 82.69 101 ALA A CA 1
ATOM 850 C C . ALA A 1 101 ? 14.185 6.018 -11.992 1.00 82.69 101 ALA A C 1
ATOM 852 O O . ALA A 1 101 ? 12.953 6.070 -11.894 1.00 82.69 101 ALA A O 1
ATOM 853 N N . TYR A 1 102 ? 14.952 7.098 -12.076 1.00 83.00 102 TYR A N 1
ATOM 854 C CA . TYR A 1 102 ? 14.492 8.475 -12.035 1.00 83.00 102 TYR A CA 1
ATOM 855 C C . TYR A 1 102 ? 14.955 9.221 -13.282 1.00 83.00 102 TYR A C 1
ATOM 857 O O . TYR A 1 102 ? 16.108 9.114 -13.690 1.00 83.00 102 TYR A O 1
ATOM 865 N N . LEU A 1 103 ? 14.062 10.017 -13.859 1.00 83.25 103 LEU A N 1
ATOM 866 C CA . LEU A 1 103 ? 14.364 10.937 -14.951 1.00 83.25 103 LEU A CA 1
ATOM 867 C C . LEU A 1 103 ? 13.996 12.343 -14.486 1.00 83.25 103 LEU A C 1
ATOM 869 O O . LEU A 1 103 ? 12.845 12.589 -14.123 1.00 83.25 103 LEU A O 1
ATOM 873 N N . ASN A 1 104 ? 14.969 13.256 -14.456 1.00 79.81 104 ASN A N 1
ATOM 874 C CA . ASN A 1 104 ? 14.791 14.623 -13.945 1.00 79.81 104 ASN A CA 1
ATOM 875 C C . ASN A 1 104 ? 14.161 14.666 -12.535 1.00 79.81 104 ASN A C 1
ATOM 877 O O . ASN A 1 104 ? 13.276 15.473 -12.257 1.00 79.81 104 ASN A O 1
ATOM 881 N N . GLY A 1 105 ? 14.561 13.742 -11.655 1.00 77.19 105 GLY A N 1
ATOM 882 C CA . GLY A 1 105 ? 14.030 13.622 -10.291 1.00 77.19 105 GLY A CA 1
ATOM 883 C C . GLY A 1 105 ? 12.632 12.997 -10.177 1.00 77.19 105 GLY A C 1
ATOM 884 O O . GLY A 1 105 ? 12.164 12.773 -9.062 1.00 77.19 105 GLY A O 1
ATOM 885 N N . LYS A 1 106 ? 11.967 12.665 -11.291 1.00 83.69 106 LYS A N 1
ATOM 886 C CA . LYS A 1 106 ? 10.681 11.957 -11.300 1.00 83.69 106 LYS A CA 1
ATOM 887 C C . LYS A 1 106 ? 10.906 10.450 -11.379 1.00 83.69 106 LYS A C 1
ATOM 889 O O . LYS A 1 106 ? 11.662 9.990 -12.230 1.00 83.69 106 LYS A O 1
ATOM 894 N N . LEU A 1 107 ? 10.210 9.686 -10.537 1.00 84.56 107 LEU A N 1
ATOM 895 C CA . LEU A 1 107 ? 10.206 8.225 -10.610 1.00 84.56 107 LEU A CA 1
ATOM 896 C C . LEU A 1 107 ? 9.594 7.764 -11.937 1.00 84.56 107 LEU A C 1
ATOM 898 O O . LEU A 1 107 ? 8.456 8.111 -12.257 1.00 84.56 107 LEU A O 1
ATOM 902 N N . VAL A 1 108 ? 10.358 6.974 -12.686 1.00 82.69 108 VAL A N 1
ATOM 903 C CA . VAL A 1 108 ? 9.959 6.406 -13.981 1.00 82.69 108 VAL A CA 1
ATOM 904 C C . VAL A 1 108 ? 10.065 4.882 -14.018 1.00 82.69 108 VAL A C 1
ATOM 906 O O . VAL A 1 108 ? 9.562 4.276 -14.958 1.00 82.69 108 VAL A O 1
ATOM 909 N N . GLY A 1 109 ? 10.674 4.244 -13.012 1.00 79.69 109 GLY A N 1
ATOM 910 C CA . GLY A 1 109 ? 10.838 2.790 -12.989 1.00 79.69 109 GLY A CA 1
ATOM 911 C C . GLY A 1 109 ? 11.053 2.189 -11.599 1.00 79.69 109 GLY A C 1
ATOM 912 O O . GLY A 1 109 ? 11.889 2.679 -10.850 1.00 79.69 109 GLY A O 1
ATOM 913 N N . VAL A 1 110 ? 10.344 1.096 -11.281 1.00 78.81 110 VAL A N 1
ATOM 914 C CA . VAL A 1 110 ? 10.533 0.273 -10.059 1.00 78.81 110 VAL A CA 1
ATOM 915 C C . VAL A 1 110 ? 10.946 -1.169 -10.398 1.00 78.81 110 VAL A C 1
ATOM 917 O O . VAL A 1 110 ? 10.309 -1.800 -11.251 1.00 78.81 110 VAL A O 1
ATOM 920 N N . CYS A 1 111 ? 12.037 -1.678 -9.802 1.00 66.56 111 CYS A N 1
ATOM 921 C CA . CYS A 1 111 ? 12.761 -2.883 -10.299 1.00 66.56 111 CYS A CA 1
ATOM 922 C C . CYS A 1 111 ? 12.128 -4.124 -9.738 1.00 66.56 111 CYS A C 1
ATOM 924 O O . CYS A 1 111 ? 11.925 -5.126 -10.410 1.00 66.56 111 CYS A O 1
ATOM 926 N N . HIS A 1 112 ? 11.791 -4.006 -8.462 1.00 64.25 112 HIS A N 1
ATOM 927 C CA . HIS A 1 112 ? 11.284 -5.080 -7.654 1.00 64.25 112 HIS A CA 1
ATOM 928 C C . HIS A 1 112 ? 9.933 -4.641 -7.101 1.00 64.25 112 HIS A C 1
ATOM 930 O O . HIS A 1 112 ? 9.826 -4.381 -5.904 1.00 64.25 112 HIS A O 1
ATOM 936 N N . PRO A 1 113 ? 8.889 -4.564 -7.953 1.00 61.31 113 PRO A N 1
ATOM 937 C CA . PRO A 1 113 ? 7.524 -4.355 -7.480 1.00 61.31 113 PRO A CA 1
ATOM 938 C C . PRO A 1 113 ? 7.150 -5.402 -6.408 1.00 61.31 113 PRO A C 1
ATOM 940 O O . PRO A 1 113 ? 6.408 -5.086 -5.487 1.00 61.31 113 PRO A O 1
ATOM 943 N N . ALA A 1 114 ? 7.716 -6.615 -6.480 1.00 57.06 114 ALA A N 1
ATOM 944 C CA . ALA A 1 114 ? 8.221 -7.436 -5.364 1.00 57.06 114 ALA A CA 1
ATOM 945 C C . ALA A 1 114 ? 8.351 -8.889 -5.848 1.00 57.06 114 ALA A C 1
ATOM 947 O O . ALA A 1 114 ? 7.352 -9.561 -6.099 1.00 57.06 114 ALA A O 1
ATOM 948 N N . LYS A 1 115 ? 9.581 -9.396 -5.981 1.00 39.16 115 LYS A N 1
ATOM 949 C CA . LYS A 1 115 ? 9.853 -10.833 -6.120 1.00 39.16 115 LYS A CA 1
ATOM 950 C C . LYS A 1 115 ? 11.269 -11.134 -5.626 1.00 39.16 115 LYS A C 1
ATOM 952 O O . LYS A 1 115 ? 12.218 -10.537 -6.115 1.00 39.16 115 LYS A O 1
ATOM 957 N N . ASN A 1 116 ? 11.380 -12.049 -4.662 1.00 38.06 116 ASN A N 1
ATOM 958 C CA . ASN A 1 116 ? 12.570 -12.845 -4.346 1.00 38.06 116 ASN A CA 1
ATOM 959 C C . ASN A 1 116 ? 13.925 -12.124 -4.353 1.00 38.06 116 ASN A C 1
ATOM 961 O O . ASN A 1 116 ? 14.791 -12.415 -5.173 1.00 38.06 116 ASN A O 1
ATOM 965 N N . ASN A 1 117 ? 14.176 -11.310 -3.333 1.00 41.06 117 ASN A N 1
ATOM 966 C CA . ASN A 1 117 ? 15.526 -11.272 -2.785 1.00 41.06 117 ASN A CA 1
ATOM 967 C C . ASN A 1 117 ? 15.427 -11.784 -1.348 1.00 41.06 117 ASN A C 1
ATOM 969 O O . ASN A 1 117 ? 14.549 -11.334 -0.611 1.00 41.06 117 ASN A O 1
ATOM 973 N N . LYS A 1 118 ? 16.268 -12.747 -0.950 1.00 41.94 118 LYS A N 1
ATOM 974 C CA . LYS A 1 118 ? 16.199 -13.408 0.374 1.00 41.94 118 LYS A CA 1
ATOM 975 C C . LYS A 1 118 ? 16.253 -12.413 1.554 1.00 41.94 118 LYS A C 1
ATOM 977 O O . LYS A 1 118 ? 15.855 -12.762 2.657 1.00 41.94 118 LYS A O 1
ATOM 982 N N . ASN A 1 119 ? 16.644 -11.165 1.288 1.00 47.75 119 ASN A N 1
ATOM 983 C CA . ASN A 1 119 ? 16.731 -10.049 2.231 1.00 47.75 119 ASN A CA 1
ATOM 984 C C . ASN A 1 119 ? 15.465 -9.154 2.314 1.00 47.75 119 ASN A C 1
ATOM 986 O O . ASN A 1 119 ? 15.498 -8.149 3.012 1.00 47.75 119 ASN A O 1
ATOM 990 N N . ASN A 1 120 ? 14.363 -9.469 1.612 1.00 54.75 120 ASN A N 1
ATOM 991 C CA . ASN A 1 120 ? 13.154 -8.617 1.516 1.00 54.75 120 ASN A CA 1
ATOM 992 C C . ASN A 1 120 ? 11.859 -9.263 2.069 1.00 54.75 120 ASN A C 1
ATOM 994 O O . ASN A 1 120 ? 10.756 -8.826 1.729 1.00 54.75 120 ASN A O 1
ATOM 998 N N . SER A 1 121 ? 11.965 -10.275 2.938 1.00 64.31 121 SER A N 1
ATOM 999 C CA . SER A 1 121 ? 10.810 -10.986 3.521 1.00 64.31 121 SER A CA 1
ATOM 1000 C C . SER A 1 121 ? 9.849 -10.066 4.287 1.00 64.31 121 SER A C 1
ATOM 1002 O O . SER A 1 121 ? 8.633 -10.249 4.228 1.00 64.31 121 SER A O 1
ATOM 1004 N N . GLU A 1 122 ? 10.369 -9.034 4.957 1.00 69.44 122 GLU A N 1
ATOM 1005 C CA . GLU A 1 122 ? 9.551 -8.056 5.680 1.00 69.44 122 GLU A CA 1
ATOM 1006 C C . GLU A 1 122 ? 8.733 -7.166 4.742 1.00 69.44 122 GLU A C 1
ATOM 1008 O O . GLU A 1 122 ? 7.540 -6.980 4.971 1.00 69.44 122 GLU A O 1
ATOM 1013 N N . LYS A 1 123 ? 9.327 -6.670 3.648 1.00 71.44 123 LYS A N 1
ATOM 1014 C CA . LYS A 1 123 ? 8.610 -5.838 2.664 1.00 71.44 123 LYS A CA 1
ATOM 1015 C C . LYS A 1 123 ? 7.488 -6.621 1.987 1.00 71.44 123 LYS A C 1
ATOM 1017 O O . LYS A 1 123 ? 6.392 -6.095 1.817 1.00 71.44 123 LYS A O 1
ATOM 1022 N N . GLU A 1 124 ? 7.732 -7.890 1.658 1.00 77.12 124 GLU A N 1
ATOM 1023 C CA . GLU A 1 124 ? 6.689 -8.768 1.122 1.00 77.12 124 GLU A CA 1
ATOM 1024 C C . GLU A 1 124 ? 5.578 -9.020 2.151 1.00 77.12 124 GLU A C 1
ATOM 1026 O O . GLU A 1 124 ? 4.392 -8.952 1.819 1.00 77.12 124 GLU A O 1
ATOM 1031 N N . ARG A 1 125 ? 5.943 -9.280 3.412 1.00 80.12 125 ARG A N 1
ATOM 1032 C CA . ARG A 1 125 ? 4.975 -9.465 4.497 1.00 80.12 125 ARG A CA 1
ATOM 1033 C C . ARG A 1 125 ? 4.101 -8.222 4.681 1.00 80.12 125 ARG A C 1
ATOM 1035 O O . ARG A 1 125 ? 2.885 -8.369 4.773 1.00 80.12 125 ARG A O 1
ATOM 1042 N N . CYS A 1 126 ? 4.693 -7.029 4.703 1.00 82.06 126 CYS A N 1
ATOM 1043 C CA . CYS A 1 126 ? 3.964 -5.763 4.797 1.00 82.06 126 CYS A CA 1
ATOM 1044 C C . CYS A 1 126 ? 3.015 -5.577 3.610 1.00 82.06 126 CYS A C 1
ATOM 1046 O O . CYS A 1 126 ? 1.831 -5.339 3.819 1.00 82.06 126 CYS A O 1
ATOM 1048 N N . PHE A 1 127 ? 3.481 -5.816 2.381 1.00 85.69 127 PHE A N 1
ATOM 1049 C CA . PHE A 1 127 ? 2.625 -5.742 1.196 1.00 85.69 127 PHE A CA 1
ATOM 1050 C C . PHE A 1 127 ? 1.419 -6.691 1.279 1.00 85.69 127 PHE A C 1
ATOM 1052 O O . PHE A 1 127 ? 0.291 -6.300 0.982 1.00 85.69 127 PHE A O 1
ATOM 1059 N N . ARG A 1 128 ? 1.613 -7.932 1.744 1.00 87.12 128 ARG A N 1
ATOM 1060 C CA . ARG A 1 128 ? 0.508 -8.888 1.945 1.00 87.12 128 ARG A CA 1
ATOM 1061 C C . ARG A 1 128 ? -0.489 -8.412 3.004 1.00 87.12 128 ARG A C 1
ATOM 1063 O O . ARG A 1 128 ? -1.691 -8.614 2.833 1.00 87.12 128 ARG A O 1
ATOM 1070 N N . ILE A 1 129 ? -0.009 -7.782 4.077 1.00 88.38 129 ILE A N 1
ATOM 1071 C CA . ILE A 1 129 ? -0.860 -7.171 5.110 1.00 88.38 129 ILE A CA 1
ATOM 1072 C C . ILE A 1 129 ? -1.657 -5.997 4.527 1.00 88.38 129 ILE A C 1
ATOM 1074 O O . ILE A 1 129 ? -2.853 -5.880 4.802 1.00 88.38 129 ILE A O 1
ATOM 1078 N N . ASP A 1 130 ? -1.041 -5.170 3.687 1.00 89.69 130 ASP A N 1
ATOM 1079 C CA . ASP A 1 130 ? -1.713 -4.040 3.044 1.00 89.69 130 ASP A CA 1
ATOM 1080 C C . ASP A 1 130 ? -2.788 -4.510 2.062 1.00 89.69 130 ASP A C 1
ATOM 1082 O O . ASP A 1 130 ? -3.908 -4.004 2.088 1.00 89.69 130 ASP A O 1
ATOM 1086 N N . VAL A 1 131 ? -2.503 -5.541 1.257 1.00 90.88 131 VAL A N 1
ATOM 1087 C CA . VAL A 1 131 ? -3.497 -6.163 0.368 1.00 90.88 131 VAL A CA 1
ATOM 1088 C C . VAL A 1 131 ? -4.642 -6.779 1.174 1.00 90.88 131 VAL A C 1
ATOM 1090 O O . VAL A 1 131 ? -5.803 -6.577 0.827 1.00 90.88 131 VAL A O 1
ATOM 1093 N N . MET A 1 132 ? -4.352 -7.476 2.278 1.00 91.56 132 MET A N 1
ATOM 1094 C CA . MET A 1 132 ? -5.387 -7.998 3.182 1.00 91.56 132 MET A CA 1
ATOM 1095 C C . MET A 1 132 ? -6.277 -6.881 3.723 1.00 91.56 132 MET A C 1
ATOM 1097 O O . MET A 1 132 ? -7.503 -6.994 3.728 1.00 91.56 132 MET A O 1
ATOM 1101 N N . THR A 1 133 ? -5.656 -5.790 4.164 1.00 92.31 133 THR A N 1
ATOM 1102 C CA . THR A 1 133 ? -6.364 -4.624 4.692 1.00 92.31 133 THR A CA 1
ATOM 1103 C C . THR A 1 133 ? -7.237 -4.000 3.611 1.00 92.31 133 THR A C 1
ATOM 1105 O O . THR A 1 133 ? -8.407 -3.733 3.868 1.00 92.31 133 THR A O 1
ATOM 1108 N N . PHE A 1 134 ? -6.722 -3.861 2.388 1.00 92.69 134 PHE A N 1
ATOM 1109 C CA . PHE A 1 134 ? -7.475 -3.384 1.233 1.00 92.69 134 PHE A CA 1
ATOM 1110 C C . PHE A 1 134 ? -8.693 -4.269 0.924 1.00 92.69 134 PHE A C 1
ATOM 1112 O O . PHE A 1 134 ? -9.792 -3.750 0.745 1.00 92.69 134 PHE A O 1
ATOM 1119 N N . LEU A 1 135 ? -8.556 -5.600 0.935 1.00 92.69 135 LEU A N 1
ATOM 1120 C CA . LEU A 1 135 ? -9.702 -6.503 0.755 1.00 92.69 135 LEU A CA 1
ATOM 1121 C C . LEU A 1 135 ? -10.753 -6.328 1.857 1.00 92.69 135 LEU A C 1
ATOM 1123 O O . LEU A 1 135 ? -11.943 -6.228 1.562 1.00 92.69 135 LEU A O 1
ATOM 1127 N N . CYS A 1 136 ? -10.319 -6.228 3.116 1.00 93.50 136 CYS A N 1
ATOM 1128 C CA . CYS A 1 136 ? -11.222 -6.000 4.244 1.00 93.50 136 CYS A CA 1
ATOM 1129 C C . CYS A 1 136 ? -11.934 -4.640 4.140 1.00 93.50 136 CYS A C 1
ATOM 1131 O O . CYS A 1 136 ? -13.115 -4.549 4.466 1.00 93.50 136 CYS A O 1
ATOM 1133 N N . GLN A 1 137 ? -11.247 -3.593 3.662 1.00 93.12 137 GLN A N 1
ATOM 1134 C CA . GLN A 1 137 ? -11.862 -2.297 3.358 1.00 93.12 137 GLN A CA 1
ATOM 1135 C C . GLN A 1 137 ? -12.960 -2.448 2.303 1.00 93.12 137 GLN A C 1
ATOM 1137 O O . GLN A 1 137 ? -14.061 -1.953 2.517 1.00 93.12 137 GLN A O 1
ATOM 1142 N N . GLN A 1 138 ? -12.692 -3.151 1.197 1.00 92.50 138 GLN A N 1
ATOM 1143 C CA . GLN A 1 138 ? -13.690 -3.362 0.144 1.00 92.50 138 GLN A CA 1
ATOM 1144 C C . GLN A 1 138 ? -14.898 -4.158 0.652 1.00 92.50 138 GLN A C 1
ATOM 1146 O O . GLN A 1 138 ? -16.035 -3.771 0.401 1.00 92.50 138 GLN A O 1
ATOM 1151 N N . ASP A 1 139 ? -14.677 -5.237 1.404 1.00 93.50 139 ASP A N 1
ATOM 1152 C CA . ASP A 1 139 ? -15.765 -6.033 1.979 1.00 93.50 139 ASP A CA 1
ATOM 1153 C C . ASP A 1 139 ? -16.614 -5.210 2.974 1.00 93.50 139 ASP A C 1
ATOM 1155 O O . ASP A 1 139 ? -17.842 -5.295 2.954 1.00 93.50 139 ASP A O 1
ATOM 1159 N N . PHE A 1 140 ? -15.983 -4.361 3.795 1.00 93.06 140 PHE A N 1
ATOM 1160 C CA . PHE A 1 140 ? -16.685 -3.434 4.690 1.00 93.06 140 PHE A CA 1
ATOM 1161 C C . PHE A 1 140 ? -17.502 -2.383 3.921 1.00 93.06 140 PHE A C 1
ATOM 1163 O O . PHE A 1 140 ? -18.666 -2.143 4.245 1.00 93.06 140 PHE A O 1
ATOM 1170 N N . LEU A 1 141 ? -16.916 -1.765 2.889 1.00 91.38 141 LEU A N 1
ATOM 1171 C CA . LEU A 1 141 ? -17.591 -0.765 2.052 1.00 91.38 141 LEU A CA 1
ATOM 1172 C C . LEU A 1 141 ? -18.787 -1.364 1.299 1.00 91.38 141 LEU A C 1
ATOM 1174 O O . LEU A 1 141 ? -19.821 -0.712 1.188 1.00 91.38 141 LEU A O 1
ATOM 1178 N N . ASN A 1 142 ? -18.683 -2.626 0.880 1.00 92.50 142 ASN A N 1
ATOM 1179 C CA . ASN A 1 142 ? -19.770 -3.389 0.261 1.00 92.50 142 ASN A CA 1
ATOM 1180 C C . ASN A 1 142 ? -20.814 -3.910 1.267 1.00 92.50 142 ASN A C 1
ATOM 1182 O O . ASN A 1 142 ? -21.682 -4.696 0.895 1.00 92.50 142 ASN A O 1
ATOM 1186 N N . ASN A 1 143 ? -20.740 -3.491 2.535 1.00 92.44 143 ASN A N 1
ATOM 1187 C CA . ASN A 1 143 ? -21.662 -3.876 3.603 1.00 92.44 143 ASN A CA 1
ATOM 1188 C C . ASN A 1 143 ? -21.762 -5.397 3.835 1.00 92.44 143 ASN A C 1
ATOM 1190 O O . ASN A 1 143 ? -22.834 -5.927 4.139 1.00 92.44 143 ASN A O 1
ATOM 1194 N N . LYS A 1 144 ? -20.650 -6.125 3.686 1.00 92.00 144 LYS A N 1
ATOM 1195 C CA . LYS A 1 144 ? -20.610 -7.562 3.982 1.00 92.00 144 LYS A CA 1
ATOM 1196 C C . LYS A 1 144 ? -21.026 -7.812 5.438 1.00 92.00 144 LYS A C 1
ATOM 1198 O O . LYS A 1 144 ? -20.625 -7.064 6.322 1.00 92.00 144 LYS A O 1
ATOM 1203 N N . TYR A 1 145 ? -21.839 -8.846 5.667 1.00 93.12 145 TYR A N 1
ATOM 1204 C CA . TYR A 1 145 ? -22.493 -9.154 6.954 1.00 93.12 145 TYR A CA 1
ATOM 1205 C C . TYR A 1 145 ? -23.421 -8.065 7.504 1.00 93.12 145 TYR A C 1
ATOM 1207 O O . TYR A 1 145 ? -23.714 -8.064 8.692 1.00 93.12 145 TYR A O 1
ATOM 1215 N N . GLU A 1 146 ? -23.874 -7.133 6.663 1.00 92.31 146 GLU A N 1
ATOM 1216 C CA . GLU A 1 146 ? -24.745 -6.034 7.085 1.00 92.31 146 GLU A CA 1
ATOM 1217 C C . GLU A 1 146 ? -24.143 -5.161 8.203 1.00 92.31 146 GLU A C 1
ATOM 1219 O O . GLU A 1 146 ? -24.877 -4.566 8.990 1.00 92.31 146 GLU A O 1
ATOM 1224 N N . ILE A 1 147 ? -22.810 -5.034 8.258 1.00 89.38 147 ILE A N 1
ATOM 1225 C CA . ILE A 1 147 ? -22.085 -4.274 9.295 1.00 89.38 147 ILE A CA 1
ATOM 1226 C C . ILE A 1 147 ? -22.584 -2.820 9.417 1.00 89.38 147 ILE A C 1
ATOM 1228 O O . ILE A 1 147 ? -22.487 -2.214 10.479 1.00 89.38 147 ILE A O 1
ATOM 1232 N N . GLN A 1 148 ? -23.154 -2.229 8.366 1.00 89.81 148 GLN A N 1
ATOM 1233 C CA . GLN A 1 148 ? -23.744 -0.886 8.428 1.00 89.81 148 GLN A CA 1
ATOM 1234 C C . GLN A 1 148 ? -25.011 -0.799 9.301 1.00 89.81 148 GLN A C 1
ATOM 1236 O O . GLN A 1 148 ? -25.408 0.310 9.656 1.00 89.81 148 GLN A O 1
ATOM 1241 N N . LYS A 1 149 ? -25.640 -1.927 9.662 1.00 92.44 149 LYS A N 1
ATOM 1242 C CA . LYS A 1 149 ? -26.751 -1.983 10.630 1.00 92.44 149 LYS A CA 1
ATOM 1243 C C . LYS A 1 149 ? -26.272 -2.018 12.086 1.00 92.44 149 LYS A C 1
ATOM 1245 O O . LYS A 1 149 ? -27.076 -1.807 12.989 1.00 92.44 149 LYS A O 1
ATOM 1250 N N . GLU A 1 150 ? -24.986 -2.277 12.322 1.00 92.75 150 GLU A N 1
ATOM 1251 C CA . GLU A 1 150 ? -24.400 -2.299 13.664 1.00 92.75 150 GLU A CA 1
ATOM 1252 C C . GLU A 1 150 ? -24.333 -0.910 14.295 1.00 92.75 150 GLU A C 1
ATOM 1254 O O . GLU A 1 150 ? -24.472 0.118 13.625 1.00 92.75 150 GLU A O 1
ATOM 1259 N N . SER A 1 151 ? -24.048 -0.873 15.598 1.00 90.75 151 SER A N 1
ATOM 1260 C CA . SER A 1 151 ? -23.912 0.385 16.331 1.00 90.75 151 SER A CA 1
ATOM 1261 C C . SER A 1 151 ? -22.872 1.331 15.688 1.00 90.75 151 SER A C 1
ATOM 1263 O O . SER A 1 151 ? -21.834 0.873 15.188 1.00 90.75 151 SER A O 1
ATOM 1265 N N . PRO A 1 152 ? -23.066 2.664 15.758 1.00 89.31 152 PRO A N 1
ATOM 1266 C CA . PRO A 1 152 ? -22.083 3.628 15.261 1.00 89.31 152 PRO A CA 1
ATOM 1267 C C . PRO A 1 152 ? -20.685 3.433 15.865 1.00 89.31 152 PRO A C 1
ATOM 1269 O O . PRO A 1 152 ? -19.689 3.567 15.156 1.00 89.31 152 PRO A O 1
ATOM 1272 N N . LYS A 1 153 ? -20.610 3.043 17.148 1.00 86.62 153 LYS A N 1
ATOM 1273 C CA . LYS A 1 153 ? -19.352 2.730 17.845 1.00 86.62 153 LYS A CA 1
ATOM 1274 C C . LYS A 1 153 ? -18.629 1.536 17.217 1.00 86.62 153 LYS A C 1
ATOM 1276 O O . LYS A 1 153 ? -17.427 1.608 16.971 1.00 86.62 153 LYS A O 1
ATOM 1281 N N . THR A 1 154 ? -19.353 0.459 16.911 1.00 88.19 154 THR A N 1
ATOM 1282 C CA . THR A 1 154 ? -18.806 -0.728 16.232 1.00 88.19 154 THR A CA 1
ATOM 1283 C C . THR A 1 154 ? -18.284 -0.373 14.842 1.00 88.19 154 THR A C 1
ATOM 1285 O O . THR A 1 154 ? -17.157 -0.727 14.490 1.00 88.19 154 THR A O 1
ATOM 1288 N N . GLN A 1 155 ? -19.059 0.387 14.065 1.00 90.31 155 GLN A N 1
ATOM 1289 C CA . GLN A 1 155 ? -18.644 0.829 12.734 1.00 90.31 155 GLN A CA 1
ATOM 1290 C C . GLN A 1 155 ? -17.408 1.732 12.786 1.00 90.31 155 GLN A C 1
ATOM 1292 O O . GLN A 1 155 ? -16.501 1.597 11.966 1.00 90.31 155 GLN A O 1
ATOM 1297 N N . GLU A 1 156 ? -17.358 2.660 13.740 1.00 89.44 156 GLU A N 1
ATOM 1298 C CA . GLU A 1 156 ? -16.225 3.562 13.917 1.00 89.44 156 GLU A CA 1
ATOM 1299 C C . GLU A 1 156 ? -14.954 2.805 14.304 1.00 89.44 156 GLU A C 1
ATOM 1301 O O . GLU A 1 156 ? -13.901 3.044 13.707 1.00 89.44 156 GLU A O 1
ATOM 1306 N N . TYR A 1 157 ? -15.065 1.836 15.214 1.00 88.44 157 TYR A N 1
ATOM 1307 C CA . TYR A 1 157 ? -13.958 0.954 15.571 1.00 88.44 157 TYR A CA 1
ATOM 1308 C C . TYR A 1 157 ? -13.390 0.228 14.341 1.00 88.44 157 TYR A C 1
ATOM 1310 O O . TYR A 1 157 ? -12.179 0.249 14.103 1.00 88.44 157 TYR A O 1
ATOM 1318 N N . ILE A 1 158 ? -14.257 -0.363 13.511 1.00 90.75 158 ILE A N 1
ATOM 1319 C CA . ILE A 1 158 ? -13.846 -1.059 12.283 1.00 90.75 158 ILE A CA 1
ATOM 1320 C C . ILE A 1 158 ? -13.176 -0.079 11.305 1.00 90.75 158 ILE A C 1
ATOM 1322 O O . ILE A 1 158 ? -12.080 -0.359 10.818 1.00 90.75 158 ILE A O 1
ATOM 1326 N N . LYS A 1 159 ? -13.766 1.104 11.072 1.00 91.62 159 LYS A N 1
ATOM 1327 C CA . LYS A 1 159 ? -13.197 2.143 10.190 1.00 91.62 159 LYS A CA 1
ATOM 1328 C C . LYS A 1 159 ? -11.800 2.582 10.635 1.00 91.62 159 LYS A C 1
ATOM 1330 O O . LYS A 1 159 ? -10.918 2.721 9.790 1.00 91.62 159 LYS A O 1
ATOM 1335 N N . GLN A 1 160 ? -11.578 2.768 11.937 1.00 88.12 160 GLN A N 1
ATOM 1336 C CA . GLN A 1 160 ? -10.266 3.130 12.487 1.00 88.12 160 GLN A CA 1
ATOM 1337 C C . GLN A 1 160 ? -9.230 2.011 12.312 1.00 88.12 160 GLN A C 1
ATOM 1339 O O . GLN A 1 160 ? -8.070 2.279 11.992 1.00 88.12 160 GLN A O 1
ATOM 1344 N N . LYS A 1 161 ? -9.624 0.745 12.506 1.00 88.81 161 LYS A N 1
ATOM 1345 C CA . LYS A 1 161 ? -8.719 -0.406 12.339 1.00 88.81 161 LYS A CA 1
ATOM 1346 C C . LYS A 1 161 ? -8.410 -0.731 10.883 1.00 88.81 161 LYS A C 1
ATOM 1348 O O . LYS A 1 161 ? -7.331 -1.245 10.611 1.00 88.81 161 LYS A O 1
ATOM 1353 N N . LEU A 1 162 ? -9.316 -0.407 9.966 1.00 90.12 162 LEU A N 1
ATOM 1354 C CA . LEU A 1 162 ? -9.095 -0.515 8.526 1.00 90.12 162 LEU A CA 1
ATOM 1355 C C . LEU A 1 162 ? -8.409 0.722 7.929 1.00 90.12 162 LEU A C 1
ATOM 1357 O O . LEU A 1 162 ? -8.167 0.739 6.730 1.00 90.12 162 LEU A O 1
ATOM 1361 N N . GLY A 1 163 ? -8.112 1.765 8.712 1.00 86.19 163 GLY A N 1
ATOM 1362 C CA . GLY A 1 163 ? -7.480 2.991 8.206 1.00 86.19 163 GLY A CA 1
ATOM 1363 C C . GLY A 1 163 ? -8.385 3.860 7.320 1.00 86.19 163 GLY A C 1
ATOM 1364 O O . GLY A 1 163 ? -7.892 4.742 6.627 1.00 86.19 163 GLY A O 1
ATOM 1365 N N . LEU A 1 164 ? -9.705 3.637 7.344 1.00 86.19 164 LEU A N 1
ATOM 1366 C CA . LEU A 1 164 ? -10.705 4.433 6.611 1.00 86.19 164 LEU A CA 1
ATOM 1367 C C . LEU A 1 164 ? -11.026 5.766 7.303 1.00 86.19 164 LEU A C 1
ATOM 1369 O O . LEU A 1 164 ? -11.580 6.680 6.698 1.00 86.19 164 LEU A O 1
ATOM 1373 N N . LYS A 1 165 ? -10.691 5.875 8.588 1.00 81.31 165 LYS A N 1
ATOM 1374 C CA . LYS A 1 165 ? -10.717 7.113 9.365 1.00 81.31 165 LYS A CA 1
ATOM 1375 C C . LYS A 1 165 ? -9.357 7.244 10.035 1.00 81.31 165 LYS A C 1
ATOM 1377 O O . LYS A 1 165 ? -8.818 6.234 10.492 1.00 81.31 165 LYS A O 1
ATOM 1382 N N . LYS A 1 166 ? -8.807 8.465 10.097 1.00 65.38 166 LYS A N 1
ATOM 1383 C CA . LYS A 1 166 ? -7.583 8.721 10.868 1.00 65.38 166 LYS A CA 1
ATOM 1384 C C . LYS A 1 166 ? -7.777 8.151 12.269 1.00 65.38 166 LYS A C 1
ATOM 1386 O O . LYS A 1 166 ? -8.767 8.475 12.930 1.00 65.38 166 LYS A O 1
ATOM 1391 N N . GLN A 1 167 ? -6.850 7.300 12.699 1.00 56.56 167 GLN A N 1
ATOM 1392 C CA . GLN A 1 167 ? -6.710 7.050 14.123 1.00 56.56 167 GLN A CA 1
ATOM 1393 C C . GLN A 1 167 ? -6.390 8.404 14.747 1.00 56.56 167 GLN A C 1
ATOM 1395 O O . GLN A 1 167 ? -5.532 9.128 14.241 1.00 56.56 167 GLN A O 1
ATOM 1400 N N . LEU A 1 168 ? -7.145 8.784 15.776 1.00 53.88 168 LEU A N 1
ATOM 1401 C CA . LEU A 1 168 ? -6.718 9.884 16.623 1.00 53.88 168 LEU A CA 1
ATOM 1402 C C . LEU A 1 168 ? -5.344 9.470 17.145 1.00 53.88 168 LEU A C 1
ATOM 1404 O O . LEU A 1 168 ? -5.220 8.416 17.771 1.00 53.88 168 LEU A O 1
ATOM 1408 N N . GLU A 1 169 ? -4.314 10.246 16.810 1.00 51.25 169 GLU A N 1
ATOM 1409 C CA . GLU A 1 169 ? -3.008 10.104 17.443 1.00 51.25 169 GLU A CA 1
ATOM 1410 C C . GLU A 1 169 ? -3.234 10.085 18.963 1.00 51.25 169 GLU A C 1
ATOM 1412 O O . GLU A 1 169 ? -4.142 10.776 19.441 1.00 51.25 169 GLU A O 1
ATOM 1417 N N . PRO A 1 170 ? -2.448 9.337 19.757 1.00 52.31 170 PRO A N 1
ATOM 1418 C CA . PRO A 1 170 ? -2.594 9.341 21.210 1.00 52.31 170 PRO A CA 1
ATOM 1419 C C . PRO A 1 170 ? -2.649 10.771 21.758 1.00 52.31 170 PRO A C 1
ATOM 1421 O O . PRO A 1 170 ? -3.488 11.074 22.59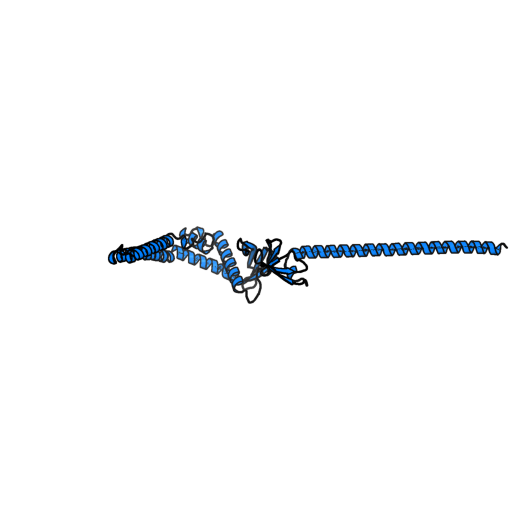3 1.00 52.31 170 PRO A O 1
ATOM 1424 N N . THR A 1 171 ? -1.868 11.689 21.180 1.00 52.81 171 THR A N 1
ATOM 1425 C CA . THR A 1 171 ? -1.859 13.129 21.483 1.00 52.81 171 THR A CA 1
ATOM 1426 C C . THR A 1 171 ? -3.173 13.871 21.255 1.00 52.81 171 THR A C 1
ATOM 1428 O O . THR A 1 171 ? -3.360 14.927 21.855 1.00 52.81 171 THR A O 1
ATOM 1431 N N . ASP A 1 172 ? -4.082 13.348 20.434 1.00 53.28 172 ASP A N 1
ATOM 1432 C CA . ASP A 1 172 ? -5.395 13.927 20.149 1.00 53.28 172 ASP A CA 1
ATOM 1433 C C . ASP A 1 172 ? -6.535 13.328 20.974 1.00 53.28 172 ASP A C 1
ATOM 1435 O O . ASP A 1 172 ? -7.614 13.927 21.013 1.00 53.28 172 ASP A O 1
ATOM 1439 N N . SER A 1 173 ? -6.298 12.218 21.687 1.00 59.12 173 SER A N 1
ATOM 1440 C CA . SER A 1 173 ? -7.270 11.687 22.646 1.00 59.12 173 SER A CA 1
ATOM 1441 C C . SER A 1 173 ? -7.511 12.714 23.767 1.00 59.12 173 SER A C 1
ATOM 1443 O O . SER A 1 173 ? -6.547 13.173 24.395 1.00 59.12 173 SER A O 1
ATOM 1445 N N . PRO A 1 174 ? -8.775 13.073 24.073 1.00 65.69 174 PRO A N 1
ATOM 1446 C CA . PRO A 1 174 ? -9.108 13.919 25.220 1.00 65.69 174 PRO A CA 1
ATOM 1447 C C . PRO A 1 174 ? -8.509 13.390 26.529 1.00 65.69 174 PRO A C 1
ATOM 1449 O O . PRO A 1 174 ? -8.041 14.172 27.356 1.00 65.69 174 PRO A O 1
ATOM 1452 N N . VAL A 1 175 ? -8.453 12.064 26.672 1.00 66.44 175 VAL A N 1
ATOM 1453 C CA . VAL A 1 175 ? -7.910 11.376 27.847 1.00 66.44 175 VAL A CA 1
ATOM 1454 C C . VAL A 1 175 ? -6.402 11.573 27.949 1.00 66.44 175 VAL A C 1
ATOM 1456 O O . VAL A 1 175 ? -5.893 11.935 29.006 1.00 66.44 175 VAL A O 1
ATOM 1459 N N . TYR A 1 176 ? -5.676 11.430 26.842 1.00 64.94 176 TYR A N 1
ATOM 1460 C CA . TYR A 1 176 ? -4.230 11.639 26.822 1.00 64.94 176 TYR A CA 1
ATOM 1461 C C . TYR A 1 176 ? -3.854 13.119 27.008 1.00 64.94 176 TYR A C 1
ATOM 1463 O O . TYR A 1 176 ? -2.885 13.430 27.704 1.00 64.94 176 TYR A O 1
ATOM 1471 N N . LYS A 1 177 ? -4.652 14.052 26.464 1.00 73.38 177 LYS A N 1
ATOM 1472 C CA . LYS A 1 177 ? -4.512 15.496 26.732 1.00 73.38 177 LYS A CA 1
ATOM 1473 C C . LYS A 1 177 ? -4.690 15.802 28.218 1.00 73.38 177 LYS A C 1
ATOM 1475 O O . LYS A 1 177 ? -3.890 16.547 28.790 1.00 73.38 177 LYS A O 1
ATOM 1480 N N . GLU A 1 178 ? -5.687 15.199 28.864 1.00 76.62 178 GLU A N 1
ATOM 1481 C CA . GLU A 1 178 ? -5.881 15.320 30.310 1.00 76.62 178 GLU A CA 1
ATOM 1482 C C . GLU A 1 178 ? -4.716 14.693 31.096 1.00 76.62 178 GLU A C 1
ATOM 1484 O O . GLU A 1 178 ? -4.243 15.279 32.074 1.00 76.62 178 GLU A O 1
ATOM 1489 N N . MET A 1 179 ? -4.194 13.557 30.633 1.00 76.00 179 MET A N 1
ATOM 1490 C CA . MET A 1 179 ? -3.051 12.863 31.222 1.00 76.00 179 MET A CA 1
ATOM 1491 C C . MET A 1 179 ? -1.788 13.741 31.219 1.00 76.00 179 MET A C 1
ATOM 1493 O O . MET A 1 179 ? -1.170 13.959 32.265 1.00 76.00 179 MET A O 1
ATOM 1497 N N . ILE A 1 180 ? -1.449 14.341 30.073 1.00 78.19 180 ILE A N 1
ATOM 1498 C CA . ILE A 1 180 ? -0.327 15.286 29.941 1.00 78.19 180 ILE A CA 1
ATOM 1499 C C . ILE A 1 180 ? -0.549 16.530 30.807 1.00 78.19 180 ILE A C 1
ATOM 1501 O O . ILE A 1 180 ? 0.371 16.989 31.495 1.00 78.19 180 ILE A O 1
ATOM 1505 N N . ALA A 1 181 ? -1.764 17.085 30.806 1.00 82.88 181 ALA A N 1
ATOM 1506 C CA . ALA A 1 181 ? -2.092 18.260 31.607 1.00 82.88 181 ALA A CA 1
ATOM 1507 C C . ALA A 1 181 ? -1.944 17.982 33.112 1.00 82.88 181 ALA A C 1
ATOM 1509 O O . ALA A 1 181 ? -1.399 18.805 33.853 1.00 82.88 181 ALA A O 1
ATOM 1510 N N . ASN A 1 182 ? -2.382 16.813 33.577 1.00 84.88 182 ASN A N 1
ATOM 1511 C CA . ASN A 1 182 ? -2.273 16.409 34.974 1.00 84.88 182 ASN A CA 1
ATOM 1512 C C . ASN A 1 182 ? -0.822 16.078 35.366 1.00 84.88 182 ASN A C 1
ATOM 1514 O O . ASN A 1 182 ? -0.392 16.483 36.447 1.00 84.88 182 ASN A O 1
ATOM 1518 N N . ALA A 1 183 ? -0.034 15.447 34.487 1.00 81.06 183 ALA A N 1
ATOM 1519 C CA . ALA A 1 183 ? 1.404 15.244 34.698 1.00 81.06 183 ALA A CA 1
ATOM 1520 C C . ALA A 1 183 ? 2.146 16.583 34.834 1.00 81.06 183 ALA A C 1
ATOM 1522 O O . ALA A 1 183 ? 2.978 16.766 35.725 1.00 81.06 183 ALA A O 1
ATOM 1523 N N . SER A 1 184 ? 1.778 17.560 34.002 1.00 84.06 184 SER A N 1
ATOM 1524 C CA . SER A 1 184 ? 2.342 18.912 34.042 1.00 84.06 184 SER A CA 1
ATOM 1525 C C . SER A 1 184 ? 2.004 19.629 35.355 1.00 84.06 184 SER A C 1
ATOM 1527 O O . SER A 1 184 ? 2.885 20.228 35.972 1.00 84.06 184 SER A O 1
ATOM 1529 N N . LYS A 1 185 ? 0.757 19.516 35.838 1.00 89.19 185 LYS A N 1
ATOM 1530 C CA . LYS A 1 185 ? 0.333 20.050 37.147 1.00 89.19 185 LYS A CA 1
ATOM 1531 C C . LYS A 1 185 ? 1.087 19.405 38.310 1.00 89.19 185 LYS A C 1
ATOM 1533 O O . LYS A 1 185 ? 1.463 20.111 39.244 1.00 89.19 185 LYS A O 1
ATOM 1538 N N . LEU A 1 186 ? 1.338 18.095 38.250 1.00 88.12 186 LEU A N 1
ATOM 1539 C CA . LEU A 1 186 ? 2.106 17.388 39.276 1.00 88.12 186 LEU A CA 1
ATOM 1540 C C . LEU A 1 186 ? 3.566 17.861 39.308 1.00 88.12 186 LEU A C 1
ATOM 1542 O O . LEU A 1 186 ? 4.088 18.143 40.385 1.00 88.12 186 LEU A O 1
ATOM 1546 N N . ARG A 1 187 ? 4.190 18.042 38.136 1.00 88.31 187 ARG A N 1
ATOM 1547 C CA . ARG A 1 187 ? 5.552 18.586 38.017 1.00 88.31 187 ARG A CA 1
ATOM 1548 C C . ARG A 1 187 ? 5.658 19.998 38.596 1.00 88.31 187 ARG A C 1
ATOM 1550 O O . ARG A 1 187 ? 6.597 20.290 39.329 1.00 88.31 187 ARG A O 1
ATOM 1557 N N . ILE A 1 188 ? 4.681 20.863 38.306 1.00 90.94 188 ILE A N 1
ATOM 1558 C CA . ILE A 1 188 ? 4.621 22.217 38.880 1.00 90.94 188 ILE A CA 1
ATOM 1559 C C . ILE A 1 188 ? 4.512 22.138 40.405 1.00 90.94 188 ILE A C 1
ATOM 1561 O O . ILE A 1 188 ? 5.272 22.803 41.099 1.00 90.94 188 ILE A O 1
ATOM 1565 N N . ALA A 1 189 ? 3.614 21.308 40.942 1.00 90.06 189 ALA A N 1
ATOM 1566 C CA . ALA A 1 189 ? 3.475 21.143 42.388 1.00 90.06 189 ALA A CA 1
ATOM 1567 C C . ALA A 1 189 ? 4.774 20.641 43.047 1.00 90.06 189 ALA A C 1
ATOM 1569 O O . ALA A 1 189 ? 5.129 21.106 44.126 1.00 90.06 189 ALA A O 1
ATOM 1570 N N . GLN A 1 190 ? 5.514 19.749 42.386 1.00 89.25 190 GLN A N 1
ATOM 1571 C CA . GLN A 1 190 ? 6.800 19.251 42.874 1.00 89.25 190 GLN A CA 1
ATOM 1572 C C . GLN A 1 190 ? 7.877 20.350 42.929 1.00 89.25 190 GLN A C 1
ATOM 1574 O O . GLN A 1 190 ? 8.598 20.445 43.920 1.00 89.25 190 GLN A O 1
ATOM 1579 N N . GLU A 1 191 ? 7.959 21.222 41.919 1.00 91.88 191 GLU A N 1
ATOM 1580 C CA . GLU A 1 191 ? 8.859 22.389 41.957 1.00 91.88 191 GLU A CA 1
ATOM 1581 C C . GLU A 1 191 ? 8.471 23.380 43.058 1.00 91.88 191 GLU A C 1
ATOM 1583 O O . GLU A 1 191 ? 9.340 23.897 43.756 1.00 91.88 191 GLU A O 1
ATOM 1588 N N . ARG A 1 192 ? 7.171 23.616 43.261 1.00 94.44 192 ARG A N 1
ATOM 1589 C CA . ARG A 1 192 ? 6.683 24.500 44.331 1.00 94.44 192 ARG A CA 1
ATOM 1590 C C . ARG A 1 192 ? 7.028 23.962 45.719 1.00 94.44 192 ARG A C 1
ATOM 1592 O O . ARG A 1 192 ? 7.422 24.737 46.583 1.00 94.44 192 ARG A O 1
ATOM 1599 N N . LEU A 1 193 ? 6.956 22.643 45.918 1.00 93.44 193 LEU A N 1
ATOM 1600 C CA . LEU A 1 193 ? 7.423 21.993 47.146 1.00 93.44 193 LEU A CA 1
ATOM 1601 C C . LEU A 1 193 ? 8.936 22.191 47.331 1.00 93.44 193 LEU A C 1
ATOM 1603 O O . LEU A 1 193 ? 9.378 22.557 48.415 1.00 93.44 193 LEU A O 1
ATOM 1607 N N . ARG A 1 194 ? 9.730 22.012 46.265 1.00 91.31 194 ARG A N 1
ATOM 1608 C CA . ARG A 1 194 ? 11.193 22.200 46.297 1.00 91.31 194 ARG A CA 1
ATOM 1609 C C . ARG A 1 194 ? 11.598 23.633 46.652 1.00 91.31 194 ARG A C 1
ATOM 1611 O O . ARG A 1 194 ? 12.602 23.833 47.326 1.00 91.31 194 ARG A O 1
ATOM 1618 N N . LYS A 1 195 ? 10.815 24.616 46.207 1.00 94.69 195 LYS A N 1
ATOM 1619 C CA . LYS A 1 195 ? 11.003 26.041 46.515 1.00 94.69 195 LYS A CA 1
ATOM 1620 C C . LYS A 1 195 ? 10.447 26.460 47.882 1.00 94.69 195 LYS A C 1
ATOM 1622 O O . LYS A 1 195 ? 10.594 27.619 48.249 1.00 94.69 195 LYS A O 1
ATOM 1627 N N . GLY A 1 196 ? 9.798 25.552 48.617 1.00 91.38 196 GLY A N 1
ATOM 1628 C CA . GLY A 1 196 ? 9.154 25.859 49.897 1.00 91.38 196 GLY A CA 1
ATOM 1629 C C . GLY A 1 196 ? 7.864 26.680 49.776 1.00 91.38 196 GLY A C 1
ATOM 1630 O O . GLY A 1 196 ? 7.374 27.194 50.773 1.00 91.38 196 GLY A O 1
ATOM 1631 N N . GLU A 1 197 ? 7.294 26.806 48.574 1.00 95.31 197 GLU A N 1
ATOM 1632 C CA . GLU A 1 197 ? 6.046 27.548 48.337 1.00 95.31 197 GLU A CA 1
ATOM 1633 C C . GLU A 1 197 ? 4.796 26.777 48.787 1.00 95.31 197 GLU A C 1
ATOM 1635 O O . GLU A 1 197 ? 3.729 27.366 48.958 1.00 95.31 197 GLU A O 1
ATOM 1640 N N . ILE A 1 198 ? 4.901 25.451 48.908 1.00 94.25 198 ILE A N 1
ATOM 1641 C CA . ILE A 1 198 ? 3.854 24.576 49.443 1.00 94.25 198 ILE A CA 1
ATOM 1642 C C . ILE A 1 198 ? 4.476 23.551 50.390 1.00 94.25 198 ILE A C 1
ATOM 1644 O O . ILE A 1 198 ? 5.620 23.141 50.203 1.00 94.25 198 ILE A O 1
ATOM 1648 N N . ASP A 1 199 ? 3.705 23.099 51.375 1.00 93.31 199 ASP A N 1
ATOM 1649 C CA . ASP A 1 199 ? 4.112 22.039 52.293 1.00 93.31 199 ASP A CA 1
ATOM 1650 C C . ASP A 1 199 ? 3.854 20.627 51.722 1.00 93.31 199 ASP A C 1
ATOM 1652 O O . ASP A 1 199 ? 3.135 20.426 50.732 1.00 93.31 199 ASP A O 1
ATOM 1656 N N . LEU A 1 200 ? 4.433 19.620 52.382 1.00 91.94 200 LEU A N 1
ATOM 1657 C CA . LEU A 1 200 ? 4.339 18.218 51.975 1.00 91.94 200 LEU A CA 1
ATOM 1658 C C . LEU A 1 200 ? 2.898 17.672 52.010 1.00 91.94 200 LEU A C 1
ATOM 1660 O O . LEU A 1 200 ? 2.533 16.867 51.150 1.00 91.94 200 LEU A O 1
ATOM 1664 N N . ASN A 1 201 ? 2.053 18.118 52.945 1.00 94.12 201 ASN A N 1
ATOM 1665 C CA . ASN A 1 201 ? 0.651 17.689 53.017 1.00 94.12 201 ASN A CA 1
ATOM 1666 C C . ASN A 1 201 ? -0.161 18.259 51.851 1.00 94.12 201 ASN A C 1
ATOM 1668 O O . ASN A 1 201 ? -0.972 17.549 51.248 1.00 94.12 201 ASN A O 1
ATOM 1672 N N . THR A 1 202 ? 0.092 19.515 51.486 1.00 91.50 202 THR A N 1
ATOM 1673 C CA . THR A 1 202 ? -0.508 20.166 50.320 1.00 91.50 202 THR A CA 1
ATOM 1674 C C . THR A 1 202 ? -0.090 19.467 49.024 1.00 91.50 202 THR A C 1
ATOM 1676 O O . THR A 1 202 ? -0.950 19.139 48.199 1.00 91.50 202 THR A O 1
ATOM 1679 N N . TYR A 1 203 ? 1.196 19.134 48.866 1.00 92.06 203 TYR A N 1
ATOM 1680 C CA . TYR A 1 203 ? 1.673 18.331 47.735 1.00 92.06 203 TYR A CA 1
ATOM 1681 C C . TYR A 1 203 ? 1.001 16.949 47.677 1.00 92.06 203 TYR A C 1
ATOM 1683 O O . TYR A 1 203 ? 0.496 16.554 46.624 1.00 92.06 203 TYR A O 1
ATOM 1691 N N . ASN A 1 204 ? 0.918 16.235 48.804 1.00 90.12 204 ASN A N 1
ATOM 1692 C CA . ASN A 1 204 ? 0.295 14.910 48.865 1.00 90.12 204 ASN A CA 1
ATOM 1693 C C . ASN A 1 204 ? -1.198 14.951 48.502 1.00 90.12 204 ASN A C 1
ATOM 1695 O O . ASN A 1 204 ? -1.665 14.092 47.757 1.00 90.12 204 ASN A O 1
ATOM 1699 N N . ARG A 1 205 ? -1.945 15.981 48.925 1.00 91.44 205 ARG A N 1
ATOM 1700 C CA . ARG A 1 205 ? -3.344 16.184 48.499 1.00 91.44 205 ARG A CA 1
ATOM 1701 C C . ARG A 1 205 ? -3.471 16.391 46.988 1.00 91.44 205 ARG A C 1
ATOM 1703 O O . ARG A 1 205 ? -4.364 15.809 46.369 1.00 91.44 205 ARG A O 1
ATOM 1710 N N . ILE A 1 206 ? -2.584 17.188 46.387 1.00 88.75 206 ILE A N 1
ATOM 1711 C CA . ILE A 1 206 ? -2.551 17.409 44.932 1.00 88.75 206 ILE A CA 1
ATOM 1712 C C . ILE A 1 206 ? -2.231 16.099 44.205 1.00 88.75 206 ILE A C 1
ATOM 1714 O O . ILE A 1 206 ? -2.943 15.734 43.268 1.00 88.75 206 ILE A O 1
ATOM 1718 N N . LYS A 1 207 ? -1.215 15.362 44.670 1.00 87.88 207 LYS A N 1
ATOM 1719 C CA . LYS A 1 207 ? -0.815 14.063 44.118 1.00 87.88 207 LYS A CA 1
ATOM 1720 C C . LYS A 1 207 ? -1.965 13.059 44.151 1.00 87.88 207 LYS A C 1
ATOM 1722 O O . LYS A 1 207 ? -2.260 12.459 43.123 1.00 87.88 207 LYS A O 1
ATOM 1727 N N . THR A 1 208 ? -2.659 12.920 45.279 1.00 87.00 208 THR A N 1
ATOM 1728 C CA . THR A 1 208 ? -3.801 12.002 45.411 1.00 87.00 208 THR A CA 1
ATOM 1729 C C . THR A 1 208 ? -4.961 12.401 44.501 1.00 87.00 208 THR A C 1
ATOM 1731 O O . THR A 1 208 ? -5.520 11.554 43.808 1.00 87.00 208 THR A O 1
ATOM 1734 N N . LYS A 1 209 ? -5.301 13.695 44.430 1.00 86.38 209 LYS A N 1
ATOM 1735 C CA . LYS A 1 209 ? -6.404 14.188 43.588 1.00 86.38 209 LYS A CA 1
ATOM 1736 C C . LYS A 1 209 ? -6.120 14.023 42.093 1.00 86.38 209 LYS A C 1
ATOM 1738 O O . LYS A 1 209 ? -7.020 13.665 41.340 1.00 86.38 209 LYS A O 1
ATOM 1743 N N . LEU A 1 210 ? -4.887 14.289 41.659 1.00 83.81 210 LEU A N 1
ATOM 1744 C CA . LEU A 1 210 ? -4.473 14.084 40.269 1.00 83.81 210 LEU A CA 1
ATOM 1745 C C . LEU A 1 210 ? -4.335 12.593 39.940 1.00 83.81 210 LEU A C 1
ATOM 1747 O O . LEU A 1 210 ? -4.760 12.187 38.865 1.00 83.81 210 LEU A O 1
ATOM 1751 N N . GLY A 1 211 ? -3.821 11.782 40.870 1.00 71.88 211 GLY A N 1
ATOM 1752 C CA . GLY A 1 211 ? -3.720 10.326 40.743 1.00 71.88 211 GLY A CA 1
ATOM 1753 C C . GLY A 1 211 ? -5.079 9.642 40.588 1.00 71.88 211 GLY A C 1
ATOM 1754 O O . GLY A 1 211 ? -5.228 8.805 39.709 1.00 71.88 211 GLY A O 1
ATOM 1755 N N . ALA A 1 212 ? -6.091 10.059 41.356 1.00 63.34 212 ALA A N 1
ATOM 1756 C CA . ALA A 1 212 ? -7.460 9.547 41.239 1.00 63.34 212 ALA A CA 1
ATOM 1757 C C . ALA A 1 212 ? -8.124 9.894 39.892 1.00 63.34 212 ALA A C 1
ATOM 1759 O O . ALA A 1 212 ? -8.905 9.110 39.358 1.00 63.34 212 ALA A O 1
ATOM 1760 N N . LYS A 1 213 ? -7.802 11.062 39.318 1.00 65.69 213 LYS A N 1
ATOM 1761 C CA . LYS A 1 213 ? -8.254 11.432 37.968 1.00 65.69 213 LYS A CA 1
ATOM 1762 C C . LYS A 1 213 ? -7.519 10.650 36.883 1.00 65.69 213 LYS A C 1
ATOM 1764 O O . LYS A 1 213 ? -8.151 10.211 35.934 1.00 65.69 213 LYS A O 1
ATOM 1769 N N . PHE A 1 214 ? -6.213 10.448 37.057 1.00 63.44 214 PHE A N 1
ATOM 1770 C CA . PHE A 1 214 ? -5.380 9.620 36.185 1.00 63.44 214 PHE A CA 1
ATOM 1771 C C . PHE A 1 214 ? -5.877 8.176 36.111 1.00 63.44 214 PHE A C 1
ATOM 1773 O O . PHE A 1 214 ? -5.910 7.593 35.036 1.00 63.44 214 PHE A O 1
ATOM 1780 N N . THR A 1 215 ? -6.261 7.589 37.243 1.00 56.00 215 THR A N 1
ATOM 1781 C CA . THR A 1 215 ? -6.765 6.216 37.273 1.00 56.00 215 THR A CA 1
ATOM 1782 C C . THR A 1 215 ? -8.184 6.128 36.725 1.00 56.00 215 THR A C 1
ATOM 1784 O O . THR A 1 215 ? -8.452 5.242 35.922 1.00 56.00 215 THR A O 1
ATOM 1787 N N . GLY A 1 216 ? -9.080 7.053 37.089 1.00 58.31 216 GLY A N 1
ATOM 1788 C CA . GLY A 1 216 ? -10.472 7.047 36.626 1.00 58.31 216 GLY A CA 1
ATOM 1789 C C . GLY A 1 216 ? -10.616 7.063 35.101 1.00 58.31 216 GLY A C 1
ATOM 1790 O O . GLY A 1 216 ? -11.373 6.266 34.556 1.00 58.31 216 GLY A O 1
ATOM 1791 N N . THR A 1 217 ? -9.849 7.903 34.402 1.00 59.41 217 THR A N 1
ATOM 1792 C CA . THR A 1 217 ? -9.909 7.998 32.934 1.00 59.41 217 THR A CA 1
ATOM 1793 C C . THR A 1 217 ? -9.273 6.797 32.232 1.00 59.41 217 THR A C 1
ATOM 1795 O O . THR A 1 217 ? -9.829 6.292 31.260 1.00 59.41 217 THR A O 1
ATOM 1798 N N . VAL A 1 218 ? -8.162 6.274 32.761 1.00 54.00 218 VAL A N 1
ATOM 1799 C CA . VAL A 1 218 ? -7.498 5.069 32.236 1.00 54.00 218 VAL A CA 1
ATOM 1800 C C . VAL A 1 218 ? -8.377 3.827 32.409 1.00 54.00 218 VAL A C 1
ATOM 1802 O O . VAL A 1 218 ? -8.494 3.027 31.484 1.00 54.00 218 VAL A O 1
ATOM 1805 N N . TYR A 1 219 ? -9.053 3.671 33.553 1.00 50.47 219 TYR A N 1
ATOM 1806 C CA . TYR A 1 219 ? -9.995 2.565 33.758 1.00 50.47 219 TYR A CA 1
ATOM 1807 C C . TYR A 1 219 ? -11.231 2.675 32.863 1.00 50.47 219 TYR A C 1
ATOM 1809 O O . TYR A 1 219 ? -11.766 1.648 32.456 1.00 50.47 219 TYR A O 1
ATOM 1817 N N . GLN A 1 220 ? -11.660 3.889 32.517 1.00 55.22 220 GLN A N 1
ATOM 1818 C CA . GLN A 1 220 ? -12.778 4.108 31.604 1.00 55.22 220 GLN A CA 1
ATOM 1819 C C . GLN A 1 220 ? -12.406 3.752 30.155 1.00 55.22 220 GLN A C 1
ATOM 1821 O O . GLN A 1 220 ? -13.164 3.038 29.511 1.00 55.22 220 GLN A O 1
ATOM 1826 N N . GLU A 1 221 ? -11.198 4.087 29.683 1.00 54.62 221 GLU A N 1
ATOM 1827 C CA . GLU A 1 221 ? -10.693 3.609 28.380 1.00 54.62 221 GLU A CA 1
ATOM 1828 C C . GLU A 1 221 ? -10.444 2.086 28.357 1.00 54.62 221 GLU A C 1
ATOM 1830 O O . GLU A 1 221 ? -10.723 1.416 27.359 1.00 54.62 221 GLU A O 1
ATOM 1835 N N . MET A 1 222 ? -9.955 1.502 29.460 1.00 49.69 222 MET A N 1
ATOM 1836 C CA . MET A 1 222 ? -9.823 0.043 29.586 1.00 49.69 222 MET A CA 1
ATOM 1837 C C . MET A 1 222 ? -11.191 -0.652 29.593 1.00 49.69 222 MET A C 1
ATOM 1839 O O . MET A 1 222 ? -11.341 -1.702 28.962 1.00 49.69 222 MET A O 1
ATOM 1843 N N . ALA A 1 223 ? -12.196 -0.070 30.252 1.00 50.28 223 ALA A N 1
ATOM 1844 C CA . ALA A 1 223 ? -13.573 -0.556 30.232 1.00 50.28 223 ALA A CA 1
ATOM 1845 C C . ALA A 1 223 ? -14.196 -0.419 28.833 1.00 50.28 223 ALA A C 1
ATOM 1847 O O . ALA A 1 223 ? -14.810 -1.369 28.345 1.00 50.28 223 ALA A O 1
ATOM 1848 N N . ASP A 1 224 ? -13.946 0.695 28.142 1.00 53.53 224 ASP A N 1
ATOM 1849 C CA . ASP A 1 224 ? -14.375 0.906 26.760 1.00 53.53 224 ASP A CA 1
ATOM 1850 C C . ASP A 1 224 ? -13.747 -0.135 25.819 1.00 53.53 224 ASP A C 1
ATOM 1852 O O . ASP A 1 224 ? -14.447 -0.662 24.952 1.00 53.53 224 ASP A O 1
ATOM 1856 N N . SER A 1 225 ? -12.486 -0.541 26.043 1.00 55.09 225 SER A N 1
ATOM 1857 C CA . SER A 1 225 ? -11.789 -1.596 25.276 1.00 55.09 225 SER A CA 1
ATOM 1858 C C . SER A 1 225 ? -12.441 -2.992 25.345 1.00 55.09 225 SER A C 1
ATOM 1860 O O . SER A 1 225 ? -12.201 -3.832 24.462 1.00 55.09 225 SER A O 1
ATOM 1862 N N . ASN A 1 226 ? -13.287 -3.208 26.362 1.00 61.31 226 ASN A N 1
ATOM 1863 C CA . ASN A 1 226 ? -14.063 -4.422 26.622 1.00 61.31 226 ASN A CA 1
ATOM 1864 C C . ASN A 1 226 ? -15.574 -4.235 26.402 1.00 61.31 226 ASN A C 1
ATOM 1866 O O . ASN A 1 226 ? -16.348 -5.146 26.707 1.00 61.31 226 ASN A O 1
ATOM 1870 N N . SER A 1 227 ? -16.004 -3.093 25.857 1.00 74.94 227 SER A N 1
ATOM 1871 C CA . SER A 1 227 ? -17.412 -2.855 25.535 1.00 74.94 227 SER A CA 1
ATOM 1872 C C . SER A 1 227 ? -17.958 -3.901 24.545 1.00 74.94 227 SER A C 1
ATOM 1874 O O . SER A 1 227 ? -17.219 -4.377 23.667 1.00 74.94 227 SER A O 1
ATOM 1876 N N . PRO A 1 228 ? -19.249 -4.276 24.651 1.00 82.25 228 PRO A N 1
ATOM 1877 C CA . PRO A 1 228 ? -19.907 -5.158 23.686 1.00 82.25 228 PRO A CA 1
ATOM 1878 C C . PRO A 1 228 ? -19.709 -4.707 22.232 1.00 82.25 228 PRO A C 1
ATOM 1880 O O . PRO A 1 228 ? -19.458 -5.534 21.358 1.00 82.25 228 PRO A O 1
ATOM 1883 N N . GLU A 1 229 ? -19.732 -3.398 21.984 1.00 83.94 229 GLU A N 1
ATOM 1884 C CA . GLU A 1 229 ? -19.594 -2.783 20.665 1.00 83.94 229 GLU A CA 1
ATOM 1885 C C . GLU A 1 229 ? -18.187 -2.955 20.077 1.00 83.94 229 GLU A C 1
ATOM 1887 O O . GLU A 1 229 ? -18.051 -3.262 18.887 1.00 83.94 229 GLU A O 1
ATOM 1892 N N . ILE A 1 230 ? -17.135 -2.802 20.896 1.00 84.44 230 ILE A N 1
ATOM 1893 C CA . ILE A 1 230 ? -15.751 -3.057 20.469 1.00 84.44 230 ILE A CA 1
ATOM 1894 C C . ILE A 1 230 ? -15.522 -4.553 20.257 1.00 84.44 230 ILE A C 1
ATOM 1896 O O . ILE A 1 230 ? -14.854 -4.941 19.297 1.00 84.44 230 ILE A O 1
ATOM 1900 N N . ASN A 1 231 ? -16.089 -5.409 21.107 1.00 86.31 231 ASN A N 1
ATOM 1901 C CA . ASN A 1 231 ? -15.983 -6.857 20.941 1.00 86.31 231 ASN A CA 1
ATOM 1902 C C . ASN A 1 231 ? -16.696 -7.343 19.671 1.00 86.31 231 ASN A C 1
ATOM 1904 O O . ASN A 1 231 ? -16.135 -8.166 18.947 1.00 86.31 231 ASN A O 1
ATOM 1908 N N . ALA A 1 232 ? -17.865 -6.787 19.341 1.00 88.00 232 ALA A N 1
ATOM 1909 C CA . ALA A 1 232 ? -18.519 -7.010 18.052 1.00 88.00 232 ALA A CA 1
ATOM 1910 C C . ALA A 1 232 ? -17.618 -6.556 16.891 1.00 88.00 232 ALA A C 1
ATOM 1912 O O . ALA A 1 232 ? -17.377 -7.316 15.954 1.00 88.00 232 ALA A O 1
ATOM 1913 N N . GLY A 1 233 ? -17.018 -5.365 16.996 1.00 90.62 233 GLY A N 1
ATOM 1914 C CA . GLY A 1 233 ? -16.087 -4.847 15.991 1.00 90.62 233 GLY A CA 1
ATOM 1915 C C . GLY A 1 233 ? -14.864 -5.745 15.768 1.00 90.62 233 GLY A C 1
ATOM 1916 O O . GLY A 1 233 ? -14.482 -5.992 14.624 1.00 90.62 233 GLY A O 1
ATOM 1917 N N . LYS A 1 234 ? -14.273 -6.285 16.843 1.00 90.69 234 LYS A N 1
ATOM 1918 C CA . LYS A 1 234 ? -13.172 -7.264 16.775 1.00 90.69 234 LYS A CA 1
ATOM 1919 C C . LYS A 1 234 ? -13.594 -8.533 16.029 1.00 90.69 234 LYS A C 1
ATOM 1921 O O . LYS A 1 234 ? -12.861 -8.965 15.143 1.00 90.69 234 LYS A O 1
ATOM 1926 N N . ARG A 1 235 ? -14.775 -9.085 16.340 1.00 92.56 235 ARG A N 1
ATOM 1927 C CA . ARG A 1 235 ? -15.311 -10.293 15.685 1.00 92.56 235 ARG A CA 1
ATOM 1928 C C . ARG A 1 235 ? -15.500 -10.083 14.184 1.00 92.56 235 ARG A C 1
ATOM 1930 O O . ARG A 1 235 ? -15.011 -10.891 13.402 1.00 92.56 235 ARG A O 1
ATOM 1937 N N . TYR A 1 236 ? -16.114 -8.971 13.773 1.00 94.25 236 TYR A N 1
ATOM 1938 C CA . TYR A 1 236 ? -16.273 -8.659 12.350 1.00 94.25 236 TYR A CA 1
ATOM 1939 C C . TYR A 1 236 ? -14.928 -8.507 11.634 1.00 94.25 236 TYR A C 1
ATOM 1941 O O . TYR A 1 236 ? -14.747 -9.056 10.551 1.00 94.25 236 TYR A O 1
ATOM 1949 N N . LEU A 1 237 ? -13.954 -7.814 12.235 1.00 92.81 237 LEU A N 1
ATOM 1950 C CA . LEU A 1 237 ? -12.613 -7.689 11.650 1.00 92.81 237 LEU A CA 1
ATOM 1951 C C . LEU A 1 237 ? -11.917 -9.042 11.492 1.00 92.81 237 LEU A C 1
ATOM 1953 O O . LEU A 1 237 ? -11.272 -9.285 10.473 1.00 92.81 237 LEU A O 1
ATOM 1957 N N . GLU A 1 238 ? -12.017 -9.912 12.493 1.00 93.75 238 GLU A N 1
ATOM 1958 C CA . GLU A 1 238 ? -11.445 -11.255 12.442 1.00 93.75 238 GLU A CA 1
ATOM 1959 C C . GLU A 1 238 ? -12.109 -12.108 11.359 1.00 93.75 238 GLU A C 1
ATOM 1961 O O . GLU A 1 238 ? -11.416 -12.789 10.601 1.00 93.75 238 GLU A O 1
ATOM 1966 N N . GLN A 1 239 ? -13.428 -12.003 11.217 1.00 93.38 239 GLN A N 1
ATOM 1967 C CA . GLN A 1 239 ? -14.174 -12.719 10.192 1.00 93.38 239 GLN A CA 1
ATOM 1968 C C . GLN A 1 239 ? -13.820 -12.228 8.780 1.00 93.38 239 GLN A C 1
ATOM 1970 O O . GLN A 1 239 ? -13.464 -13.035 7.924 1.00 93.38 239 GLN A O 1
ATOM 1975 N N . LEU A 1 240 ? -13.775 -10.908 8.560 1.00 94.38 240 LEU A N 1
ATOM 1976 C CA . LEU A 1 240 ? -13.322 -10.313 7.294 1.00 94.38 240 LEU A CA 1
ATOM 1977 C C . LEU A 1 240 ? -11.900 -10.759 6.921 1.00 94.38 240 LEU A C 1
ATOM 1979 O O . LEU A 1 240 ? -11.626 -11.064 5.760 1.00 94.38 240 LEU A O 1
ATOM 1983 N N . ARG A 1 241 ? -10.989 -10.831 7.899 1.00 93.00 241 ARG A N 1
ATOM 1984 C CA . ARG A 1 241 ? -9.621 -11.326 7.680 1.00 93.00 241 ARG A CA 1
ATOM 1985 C C . ARG A 1 241 ? -9.596 -12.813 7.356 1.00 93.00 241 ARG A C 1
ATOM 1987 O O . ARG A 1 241 ? -8.831 -13.224 6.490 1.00 93.00 241 ARG A O 1
ATOM 1994 N N . THR A 1 242 ? -10.403 -13.610 8.049 1.00 92.62 242 THR A N 1
ATOM 1995 C CA . THR A 1 242 ? -10.466 -15.066 7.868 1.00 92.62 242 THR A CA 1
ATOM 1996 C C . THR A 1 242 ? -10.954 -15.419 6.469 1.00 92.62 242 THR A C 1
ATOM 1998 O O . THR A 1 242 ? -10.295 -16.196 5.780 1.00 92.62 242 THR A O 1
ATOM 2001 N N . ASP A 1 243 ? -12.018 -14.763 6.010 1.00 90.44 243 ASP A N 1
ATOM 2002 C CA . ASP A 1 243 ? -12.574 -14.931 4.667 1.00 90.44 243 ASP A CA 1
ATOM 2003 C C . ASP A 1 243 ? -11.565 -14.625 3.556 1.00 90.44 243 ASP A C 1
ATOM 2005 O O . ASP A 1 243 ? -11.525 -15.299 2.529 1.00 90.44 243 ASP A O 1
ATOM 2009 N N . ASN A 1 244 ? -10.731 -13.604 3.76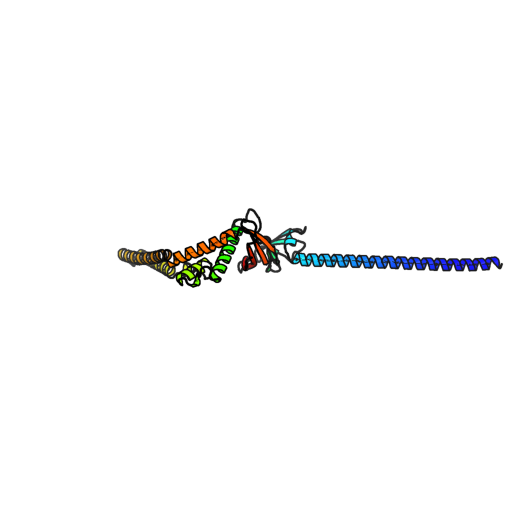0 1.00 90.38 244 ASN A N 1
ATOM 2010 C CA . ASN A 1 244 ? -9.753 -13.172 2.767 1.00 90.38 244 ASN A CA 1
ATOM 2011 C C . ASN A 1 244 ? -8.399 -13.897 2.900 1.00 90.38 244 ASN A C 1
ATOM 2013 O O . ASN A 1 244 ? -7.578 -13.839 1.984 1.00 90.38 244 ASN A O 1
ATOM 2017 N N . LYS A 1 245 ? -8.148 -14.625 4.000 1.00 88.00 245 LYS A N 1
ATOM 2018 C CA . LYS A 1 245 ? -6.857 -15.276 4.298 1.00 88.00 245 LYS A CA 1
ATOM 2019 C C . LYS A 1 245 ? -6.436 -16.289 3.241 1.00 88.00 245 LYS A C 1
ATOM 2021 O O . LYS A 1 245 ? -5.277 -16.296 2.839 1.00 88.00 245 LYS A O 1
ATOM 2026 N N . SER A 1 246 ? -7.364 -17.122 2.782 1.00 85.19 246 SER A N 1
ATOM 2027 C CA . SER A 1 246 ? -7.099 -18.149 1.765 1.00 85.19 246 SER A CA 1
ATOM 2028 C C . SER A 1 246 ? -6.936 -17.577 0.352 1.00 85.19 246 SER A C 1
ATOM 2030 O O . SER A 1 246 ? -6.441 -18.271 -0.536 1.00 85.19 246 SER A O 1
ATOM 2032 N N . LEU A 1 247 ? -7.330 -16.315 0.135 1.00 84.44 247 LEU A N 1
ATOM 2033 C CA . LEU A 1 247 ? -7.251 -15.657 -1.168 1.00 84.44 247 LEU A CA 1
ATOM 2034 C C . LEU A 1 247 ? -5.861 -15.076 -1.455 1.00 84.44 247 LEU A C 1
ATOM 2036 O O . LEU A 1 247 ? -5.518 -14.887 -2.623 1.00 84.44 247 LEU A O 1
ATOM 2040 N N . ILE A 1 248 ? -5.075 -14.798 -0.408 1.00 81.62 248 ILE A N 1
ATOM 2041 C CA . ILE A 1 248 ? -3.750 -14.162 -0.474 1.00 81.62 248 ILE A CA 1
ATOM 2042 C C . ILE A 1 248 ? -2.652 -15.234 -0.406 1.00 81.62 248 ILE A C 1
ATOM 2044 O O . ILE A 1 248 ? -1.827 -15.264 0.509 1.00 81.62 248 ILE A O 1
ATOM 2048 N N . GLY A 1 249 ? -2.664 -16.141 -1.383 1.00 78.81 249 GLY A N 1
ATOM 2049 C CA . GLY A 1 249 ? -1.612 -17.135 -1.589 1.00 78.81 249 GLY A CA 1
ATOM 2050 C C . GLY A 1 249 ? -0.477 -16.577 -2.449 1.00 78.81 249 GLY A C 1
ATOM 2051 O O . GLY A 1 249 ? 0.027 -15.475 -2.227 1.00 78.81 249 GLY A O 1
ATOM 2052 N N . GLU A 1 250 ? -0.047 -17.327 -3.453 1.00 84.06 250 GLU A N 1
ATOM 2053 C CA . GLU A 1 250 ? 0.944 -16.847 -4.418 1.00 84.06 250 GLU A CA 1
ATOM 2054 C C . GLU A 1 250 ? 0.367 -15.763 -5.332 1.00 84.06 250 GLU A C 1
ATOM 2056 O O . GLU A 1 250 ? -0.837 -15.715 -5.586 1.00 84.06 250 GLU A O 1
ATOM 2061 N N . TYR A 1 251 ? 1.225 -14.902 -5.879 1.00 86.81 251 TYR A N 1
ATOM 2062 C CA . TYR A 1 251 ? 0.810 -13.932 -6.884 1.00 86.81 251 TYR A CA 1
ATOM 2063 C C . TYR A 1 251 ? 1.812 -13.817 -8.028 1.00 86.81 251 TYR A C 1
ATOM 2065 O O . TYR A 1 251 ? 3.014 -14.043 -7.885 1.00 86.81 251 TYR A O 1
ATOM 2073 N N . THR A 1 252 ? 1.297 -13.445 -9.194 1.00 86.44 252 THR A N 1
ATOM 2074 C CA . THR A 1 252 ? 2.097 -13.079 -10.364 1.00 86.44 252 THR A CA 1
ATOM 2075 C C . THR A 1 252 ? 1.944 -11.594 -10.635 1.00 86.44 252 THR A C 1
ATOM 2077 O O . THR A 1 252 ? 0.826 -11.084 -10.611 1.00 86.44 252 THR A O 1
ATOM 2080 N N . ILE A 1 253 ? 3.050 -10.920 -10.930 1.00 85.44 253 ILE A N 1
ATOM 2081 C CA . ILE A 1 253 ? 3.059 -9.499 -11.271 1.00 85.44 253 ILE A CA 1
ATOM 2082 C C . ILE A 1 253 ? 3.036 -9.364 -12.791 1.00 85.44 253 ILE A C 1
ATOM 2084 O O . ILE A 1 253 ? 3.828 -9.997 -13.487 1.00 85.44 253 ILE A O 1
ATOM 2088 N N . GLN A 1 254 ? 2.128 -8.538 -13.291 1.00 84.12 254 GLN A N 1
ATOM 2089 C CA . GLN A 1 254 ? 2.071 -8.092 -14.674 1.00 84.12 254 GLN A CA 1
ATOM 2090 C C . GLN A 1 254 ? 2.338 -6.594 -14.698 1.00 84.12 254 GLN A C 1
ATOM 2092 O O . GLN A 1 254 ? 1.664 -5.820 -14.022 1.00 84.12 254 GLN A O 1
ATOM 2097 N N . ARG A 1 255 ? 3.345 -6.180 -15.456 1.00 80.38 255 ARG A N 1
ATOM 2098 C CA . ARG A 1 255 ? 3.705 -4.772 -15.606 1.00 80.38 255 ARG A CA 1
ATOM 2099 C C . ARG A 1 255 ? 2.695 -4.076 -16.523 1.00 80.38 255 ARG A C 1
ATOM 2101 O O . ARG A 1 255 ? 2.354 -4.622 -17.568 1.00 80.38 255 ARG A O 1
ATOM 2108 N N . ILE A 1 256 ? 2.217 -2.898 -16.120 1.00 83.19 256 ILE A N 1
ATOM 2109 C CA . ILE A 1 256 ? 1.434 -2.001 -16.985 1.00 83.19 256 ILE A CA 1
ATOM 2110 C C . ILE A 1 256 ? 2.390 -0.980 -17.609 1.00 83.19 256 ILE A C 1
ATOM 2112 O O . ILE A 1 256 ? 2.404 -0.817 -18.823 1.00 83.19 256 ILE A O 1
ATOM 2116 N N . ASP A 1 257 ? 3.222 -0.343 -16.780 1.00 80.38 257 ASP A N 1
ATOM 2117 C CA . ASP A 1 257 ? 4.282 0.579 -17.199 1.00 80.38 257 ASP A CA 1
ATOM 2118 C C . ASP A 1 257 ? 5.454 0.580 -16.184 1.00 80.38 257 ASP A C 1
ATOM 2120 O O . ASP A 1 257 ? 5.652 -0.374 -15.421 1.00 80.38 257 ASP A O 1
ATOM 2124 N N . GLY A 1 258 ? 6.285 1.624 -16.185 1.00 78.12 258 GLY A N 1
ATOM 2125 C CA . GLY A 1 258 ? 7.423 1.751 -15.275 1.00 78.12 258 GLY A CA 1
ATOM 2126 C C . GLY A 1 258 ? 7.065 1.824 -13.781 1.00 78.12 258 GLY A C 1
ATOM 2127 O O . GLY A 1 258 ? 7.862 1.372 -12.952 1.00 78.12 258 GLY A O 1
ATOM 2128 N N . THR A 1 259 ? 5.878 2.326 -13.428 1.00 84.56 259 THR A N 1
ATOM 2129 C CA . THR A 1 259 ? 5.440 2.560 -12.039 1.00 84.56 259 THR A CA 1
ATOM 2130 C C . THR A 1 259 ? 4.096 1.920 -11.687 1.00 84.56 259 THR A C 1
ATOM 2132 O O . THR A 1 259 ? 3.717 1.921 -10.517 1.00 84.56 259 THR A O 1
ATOM 2135 N N . ASN A 1 260 ? 3.386 1.334 -12.649 1.00 86.56 260 ASN A N 1
ATOM 2136 C CA . ASN A 1 260 ? 2.085 0.703 -12.464 1.00 86.56 260 ASN A CA 1
ATOM 2137 C C . ASN A 1 260 ? 2.129 -0.789 -12.795 1.00 86.56 260 ASN A C 1
ATOM 2139 O O . ASN A 1 260 ? 2.672 -1.224 -13.815 1.00 86.56 260 ASN A O 1
ATOM 2143 N N . PHE A 1 261 ? 1.490 -1.583 -11.941 1.00 87.25 261 PHE A N 1
ATOM 2144 C CA . PHE A 1 261 ? 1.531 -3.039 -11.997 1.00 87.25 261 PHE A CA 1
ATOM 2145 C C . PHE A 1 261 ? 0.177 -3.640 -11.635 1.00 87.25 261 PHE A C 1
ATOM 2147 O O . PHE A 1 261 ? -0.577 -3.084 -10.842 1.00 87.25 261 PHE A O 1
ATOM 2154 N N . THR A 1 262 ? -0.111 -4.817 -12.178 1.00 89.88 262 THR A N 1
ATOM 2155 C CA . THR A 1 262 ? -1.228 -5.671 -11.775 1.00 89.88 262 THR A CA 1
ATOM 2156 C C . THR A 1 262 ? -0.690 -6.890 -11.040 1.00 89.88 262 THR A C 1
ATOM 2158 O O . THR A 1 262 ? 0.137 -7.627 -11.570 1.00 89.88 262 THR A O 1
ATOM 2161 N N . TYR A 1 263 ? -1.180 -7.131 -9.831 1.00 90.50 263 TYR A N 1
ATOM 2162 C CA . TYR A 1 263 ? -0.839 -8.296 -9.021 1.00 90.50 263 TYR A CA 1
ATOM 2163 C C . TYR A 1 263 ? -2.012 -9.255 -9.081 1.00 90.50 263 TYR A C 1
ATOM 2165 O O . TYR A 1 263 ? -3.099 -8.942 -8.604 1.00 90.50 263 TYR A O 1
ATOM 2173 N N . GLN A 1 264 ? -1.797 -10.416 -9.688 1.00 90.69 264 GLN A N 1
ATOM 2174 C CA . GLN A 1 264 ? -2.798 -11.467 -9.801 1.00 90.69 264 GLN A CA 1
ATOM 2175 C C . GLN A 1 264 ? -2.531 -12.531 -8.743 1.00 90.69 264 GLN A C 1
ATOM 2177 O O . GLN A 1 264 ? -1.559 -13.278 -8.862 1.00 90.69 264 GLN A O 1
ATOM 2182 N N . PHE A 1 265 ? -3.417 -12.629 -7.757 1.00 90.75 265 PHE A N 1
ATOM 2183 C CA . PHE A 1 265 ? -3.331 -13.603 -6.675 1.00 90.75 265 PHE A CA 1
ATOM 2184 C C . PHE A 1 265 ? -3.946 -14.947 -7.067 1.00 90.75 265 PHE A C 1
ATOM 2186 O O . PHE A 1 265 ? -4.804 -15.037 -7.961 1.00 90.75 265 PHE A O 1
ATOM 2193 N N . ARG A 1 266 ? -3.464 -15.993 -6.398 1.00 87.56 266 ARG A N 1
ATOM 2194 C CA . ARG A 1 266 ? -3.923 -17.375 -6.481 1.00 87.56 266 ARG A CA 1
ATOM 2195 C C . ARG A 1 266 ? -4.173 -17.914 -5.075 1.00 87.56 266 ARG A C 1
ATOM 2197 O O . ARG A 1 266 ? -3.474 -17.540 -4.135 1.00 87.56 266 ARG A O 1
ATOM 2204 N N . ASN A 1 267 ? -5.162 -18.791 -4.939 1.00 82.81 267 ASN A N 1
ATOM 2205 C CA . ASN A 1 267 ? -5.388 -19.530 -3.699 1.00 82.81 267 ASN A CA 1
ATOM 2206 C C . ASN A 1 267 ? -4.359 -20.665 -3.538 1.00 82.81 267 ASN A C 1
ATOM 2208 O O . ASN A 1 267 ? -3.534 -20.912 -4.420 1.00 82.81 267 ASN A O 1
ATOM 2212 N N . ASN A 1 268 ? -4.455 -21.398 -2.429 1.00 78.62 268 ASN A N 1
ATOM 2213 C CA . ASN A 1 268 ? -3.590 -22.546 -2.131 1.00 78.62 268 ASN A CA 1
ATOM 2214 C C . ASN A 1 268 ? -3.714 -23.703 -3.147 1.00 78.62 268 ASN A C 1
ATOM 2216 O O . ASN A 1 268 ? -2.839 -24.556 -3.201 1.00 78.62 268 ASN A O 1
ATOM 2220 N N . GLU A 1 269 ? -4.771 -23.728 -3.964 1.00 81.56 269 GLU A N 1
ATOM 2221 C CA . GLU A 1 269 ? -4.968 -24.699 -5.052 1.00 81.56 269 GLU A CA 1
ATOM 2222 C C . GLU A 1 269 ? -4.403 -24.202 -6.399 1.00 81.56 269 GLU A C 1
ATOM 2224 O O . GLU A 1 269 ? -4.600 -24.834 -7.435 1.00 81.56 269 GLU A O 1
ATOM 2229 N N . GLY A 1 270 ? -3.759 -23.029 -6.429 1.00 79.31 270 GLY A N 1
ATOM 2230 C CA . GLY A 1 270 ? -3.219 -22.419 -7.645 1.00 79.31 270 GLY A CA 1
ATOM 2231 C C . GLY A 1 270 ? -4.259 -21.735 -8.546 1.00 79.31 270 GLY A C 1
ATOM 2232 O O . GLY A 1 270 ? -3.902 -21.216 -9.609 1.00 79.31 270 GLY A O 1
ATOM 2233 N N . LYS A 1 271 ? -5.534 -21.671 -8.142 1.00 84.44 271 LYS A N 1
ATOM 2234 C CA . LYS A 1 271 ? -6.604 -21.001 -8.900 1.00 84.44 271 LYS A CA 1
ATOM 2235 C C . LYS A 1 271 ? -6.547 -19.492 -8.695 1.00 84.44 271 LYS A C 1
ATOM 2237 O O . LYS A 1 271 ? -6.366 -19.017 -7.578 1.00 84.44 271 LYS A O 1
ATOM 2242 N N . LYS A 1 272 ? -6.731 -18.729 -9.777 1.00 85.62 272 LYS A N 1
ATOM 2243 C CA . LYS A 1 272 ? -6.773 -17.255 -9.747 1.00 85.62 272 LYS A CA 1
ATOM 2244 C C . LYS A 1 272 ? -7.953 -16.781 -8.893 1.00 85.62 272 LYS A C 1
ATOM 2246 O O . LYS A 1 272 ? -9.076 -17.181 -9.171 1.00 85.62 272 LYS A O 1
ATOM 2251 N N . THR A 1 273 ? -7.694 -15.918 -7.915 1.00 85.12 273 THR A N 1
ATOM 2252 C CA . THR A 1 273 ? -8.707 -15.408 -6.974 1.00 85.12 273 THR A CA 1
ATOM 2253 C C . THR A 1 273 ? -9.133 -13.992 -7.336 1.00 85.12 273 THR A C 1
ATOM 2255 O O . THR A 1 273 ? -10.253 -13.752 -7.775 1.00 85.12 273 THR A O 1
ATOM 2258 N N . PHE A 1 274 ? -8.214 -13.043 -7.202 1.00 89.69 274 PHE A N 1
ATOM 2259 C CA . PHE A 1 274 ? -8.452 -11.639 -7.497 1.00 89.69 274 PHE A CA 1
ATOM 2260 C C . PHE A 1 274 ? -7.193 -10.989 -8.063 1.00 89.69 274 PHE A C 1
ATOM 2262 O O . PHE A 1 274 ? -6.082 -11.511 -7.921 1.00 89.69 274 PHE A O 1
ATOM 2269 N N . SER A 1 275 ? -7.364 -9.843 -8.710 1.00 91.25 275 SER A N 1
ATOM 2270 C CA . SER A 1 275 ? -6.255 -8.977 -9.090 1.00 91.25 275 SER A CA 1
ATOM 2271 C C . SER A 1 275 ? -6.402 -7.590 -8.482 1.00 91.25 275 SER A C 1
ATOM 2273 O O . SER A 1 275 ? -7.516 -7.097 -8.278 1.00 91.25 275 SER A O 1
ATOM 2275 N N . VAL A 1 276 ? -5.259 -6.972 -8.188 1.00 91.81 276 VAL A N 1
ATOM 2276 C CA . VAL A 1 276 ? -5.181 -5.576 -7.758 1.00 91.81 276 VAL A CA 1
ATOM 2277 C C . VAL A 1 276 ? -4.208 -4.790 -8.616 1.00 91.81 276 VAL A C 1
ATOM 2279 O O . VAL A 1 276 ? -3.194 -5.329 -9.061 1.00 91.81 276 VAL A O 1
ATOM 2282 N N . LYS A 1 277 ? -4.500 -3.506 -8.826 1.00 91.88 277 LYS A N 1
ATOM 2283 C CA . LYS A 1 277 ? -3.532 -2.564 -9.399 1.00 91.88 277 LYS A CA 1
ATOM 2284 C C . LYS A 1 277 ? -2.754 -1.874 -8.292 1.00 91.88 277 LYS A C 1
ATOM 2286 O O . LYS A 1 277 ? -3.351 -1.429 -7.311 1.00 91.88 277 LYS A O 1
ATOM 2291 N N . VAL A 1 278 ? -1.445 -1.785 -8.484 1.00 90.75 278 VAL A N 1
ATOM 2292 C CA . VAL A 1 278 ? -0.503 -1.141 -7.575 1.00 90.75 278 VAL A CA 1
ATOM 2293 C C . VAL A 1 278 ? 0.255 -0.069 -8.342 1.00 90.75 278 VAL A C 1
ATOM 2295 O O . VAL A 1 278 ? 0.839 -0.352 -9.391 1.00 90.75 278 VAL A O 1
ATOM 2298 N N . SER A 1 279 ? 0.236 1.148 -7.810 1.00 89.62 279 SER A N 1
ATOM 2299 C CA . SER A 1 279 ? 0.865 2.326 -8.405 1.00 89.62 279 SER A CA 1
ATOM 2300 C C . SER A 1 279 ? 1.931 2.868 -7.466 1.00 89.62 279 SER A C 1
ATOM 2302 O O . SER A 1 279 ? 1.630 3.200 -6.321 1.00 89.62 279 SER A O 1
ATOM 2304 N N . PHE A 1 280 ? 3.167 2.970 -7.945 1.00 88.19 280 PHE A N 1
ATOM 2305 C CA . PHE A 1 280 ? 4.301 3.474 -7.178 1.00 88.19 280 PHE A CA 1
ATOM 2306 C C . PHE A 1 280 ? 4.509 4.973 -7.404 1.00 88.19 280 PHE A C 1
ATOM 2308 O O . PHE A 1 280 ? 4.373 5.480 -8.519 1.00 88.19 280 PHE A O 1
ATOM 2315 N N . PHE A 1 281 ? 4.862 5.683 -6.338 1.00 85.81 281 PHE A N 1
ATOM 2316 C CA . PHE A 1 281 ? 5.082 7.127 -6.343 1.00 85.81 281 PHE A CA 1
ATOM 2317 C C . PHE A 1 281 ? 6.126 7.523 -5.298 1.00 85.81 281 PHE A C 1
ATOM 2319 O O . PHE A 1 281 ? 6.501 6.729 -4.441 1.00 85.81 281 PHE A O 1
ATOM 2326 N N . VAL A 1 282 ? 6.597 8.766 -5.363 1.00 84.81 282 VAL A N 1
ATOM 2327 C CA . VAL A 1 282 ? 7.588 9.314 -4.430 1.00 84.81 282 VAL A CA 1
ATOM 2328 C C . VAL A 1 282 ? 6.899 10.325 -3.528 1.00 84.81 282 VAL A C 1
ATOM 2330 O O . VAL A 1 282 ? 6.199 11.207 -4.023 1.00 84.81 282 VAL A O 1
ATOM 2333 N N . ASN A 1 283 ? 7.073 10.195 -2.214 1.00 82.06 283 ASN A N 1
ATOM 2334 C CA . ASN A 1 283 ? 6.548 11.173 -1.262 1.00 82.06 283 ASN A CA 1
ATOM 2335 C C . ASN A 1 283 ? 7.485 12.388 -1.101 1.00 82.06 283 ASN A C 1
ATOM 2337 O O . ASN A 1 283 ? 8.606 12.407 -1.605 1.00 82.06 283 ASN A O 1
ATOM 2341 N N . GLU A 1 284 ? 7.059 13.390 -0.330 1.00 79.12 284 GLU A N 1
ATOM 2342 C CA . GLU A 1 284 ? 7.849 14.606 -0.054 1.00 79.12 284 GLU A CA 1
ATOM 2343 C C . GLU A 1 284 ? 9.219 14.317 0.584 1.00 79.12 284 GLU A C 1
ATOM 2345 O O . GLU A 1 284 ? 10.175 15.066 0.394 1.00 79.12 284 GLU A O 1
ATOM 2350 N N . LYS A 1 285 ? 9.341 13.192 1.302 1.00 77.25 285 LYS A N 1
ATOM 2351 C CA . LYS A 1 285 ? 10.586 12.727 1.928 1.00 77.25 285 LYS A CA 1
ATOM 2352 C C . LYS A 1 285 ? 11.480 11.921 0.977 1.00 77.25 285 LYS A C 1
ATOM 2354 O O . LYS A 1 285 ? 12.455 11.338 1.432 1.00 77.25 285 LYS A O 1
ATOM 2359 N N . LYS A 1 286 ? 11.164 11.889 -0.324 1.00 74.94 286 LYS A N 1
ATOM 2360 C CA . LYS A 1 286 ? 11.853 11.111 -1.369 1.00 74.94 286 LYS A CA 1
ATOM 2361 C C . LYS A 1 286 ? 11.812 9.587 -1.1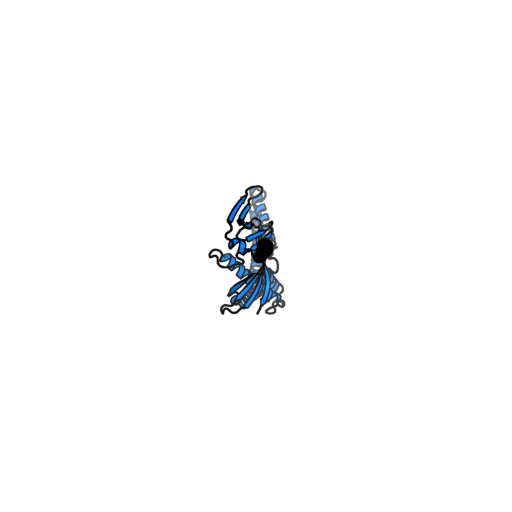84 1.00 74.94 286 LYS A C 1
ATOM 2363 O O . LYS A 1 286 ? 12.598 8.874 -1.797 1.00 74.94 286 LYS A O 1
ATOM 2368 N N . ASN A 1 287 ? 10.860 9.075 -0.408 1.00 79.50 287 ASN A N 1
ATOM 2369 C CA . ASN A 1 287 ? 10.648 7.637 -0.272 1.00 79.50 287 ASN A CA 1
ATOM 2370 C C . ASN A 1 287 ? 9.711 7.138 -1.371 1.00 79.50 287 ASN A C 1
ATOM 2372 O O . ASN A 1 287 ? 8.655 7.734 -1.605 1.00 79.50 287 ASN A O 1
ATOM 2376 N N . VAL A 1 288 ? 10.066 6.013 -1.992 1.00 81.31 288 VAL A N 1
ATOM 2377 C CA . VAL A 1 288 ? 9.176 5.297 -2.910 1.00 81.31 288 VAL A CA 1
ATOM 2378 C C . VAL A 1 288 ? 8.113 4.562 -2.096 1.00 81.31 288 VAL A C 1
ATOM 2380 O O . VAL A 1 288 ? 8.429 3.706 -1.272 1.00 81.31 288 VAL A O 1
ATOM 2383 N N . LEU A 1 289 ? 6.852 4.905 -2.331 1.00 83.75 289 LEU A N 1
ATOM 2384 C CA . LEU A 1 289 ? 5.663 4.301 -1.734 1.00 83.75 289 LEU A CA 1
ATOM 2385 C C . LEU A 1 289 ? 4.753 3.746 -2.835 1.00 83.75 289 LEU A C 1
ATOM 2387 O O . LEU A 1 289 ? 5.000 3.960 -4.022 1.00 83.75 289 LEU A O 1
ATOM 2391 N N . TYR A 1 290 ? 3.686 3.052 -2.443 1.00 88.94 290 TYR A N 1
ATOM 2392 C CA . TYR A 1 290 ? 2.672 2.560 -3.370 1.00 88.94 290 TYR A CA 1
ATOM 2393 C C . TYR A 1 290 ? 1.248 2.788 -2.866 1.00 88.94 290 TYR A C 1
ATOM 2395 O O . TYR A 1 290 ? 1.001 2.917 -1.668 1.00 88.94 290 TYR A O 1
ATOM 2403 N N . THR A 1 291 ? 0.302 2.813 -3.801 1.00 88.81 291 THR A N 1
ATOM 2404 C CA . THR A 1 291 ? -1.136 2.725 -3.536 1.00 88.81 291 THR A CA 1
ATOM 2405 C C . THR A 1 291 ? -1.722 1.487 -4.208 1.00 88.81 291 THR A C 1
ATOM 2407 O O . THR A 1 291 ? -1.271 1.079 -5.277 1.00 88.81 291 THR A O 1
ATOM 2410 N N . ILE A 1 292 ? -2.736 0.888 -3.580 1.00 90.44 292 ILE A N 1
ATOM 2411 C CA . ILE A 1 292 ? -3.512 -0.237 -4.119 1.00 90.44 292 ILE A CA 1
ATOM 2412 C C . ILE A 1 292 ? -4.886 0.320 -4.506 1.00 90.44 292 ILE A C 1
ATOM 2414 O O . ILE A 1 292 ? -5.570 0.882 -3.653 1.00 90.44 292 ILE A O 1
ATOM 2418 N N . SER A 1 293 ? -5.275 0.242 -5.782 1.00 78.19 293 SER A N 1
ATOM 2419 C CA . SER A 1 293 ? -6.331 1.124 -6.322 1.00 78.19 293 SER A CA 1
ATOM 2420 C C . SER A 1 293 ? -7.409 0.452 -7.182 1.00 78.19 293 SER A C 1
ATOM 2422 O O . SER A 1 293 ? -8.230 1.133 -7.787 1.00 78.19 293 SER A O 1
ATOM 2424 N N . SER A 1 294 ? -7.479 -0.878 -7.238 1.00 73.69 294 SER A N 1
ATOM 2425 C CA . SER A 1 294 ? -8.631 -1.580 -7.836 1.00 73.69 294 SER A CA 1
ATOM 2426 C C . SER A 1 294 ? -8.670 -3.036 -7.402 1.00 73.69 294 SER A C 1
ATOM 2428 O O . SER A 1 294 ? -7.624 -3.607 -7.109 1.00 73.69 294 SER A O 1
ATOM 2430 N N . LEU A 1 295 ? -9.868 -3.623 -7.376 1.00 78.31 295 LEU A N 1
ATOM 2431 C CA . LEU A 1 295 ? -10.086 -5.036 -7.094 1.00 78.31 295 LEU A CA 1
ATOM 2432 C C . LEU A 1 295 ? -10.934 -5.652 -8.206 1.00 78.31 295 LEU A C 1
ATOM 2434 O O . LEU A 1 295 ? -12.077 -5.248 -8.402 1.00 78.31 295 LEU A O 1
ATOM 2438 N N . GLN A 1 296 ? -10.398 -6.645 -8.909 1.00 76.06 296 GLN A N 1
ATOM 2439 C CA . GLN A 1 296 ? -11.182 -7.490 -9.811 1.00 76.06 296 GLN A CA 1
ATOM 2440 C C . GLN A 1 296 ? -11.243 -8.893 -9.207 1.00 76.06 296 GLN A C 1
ATOM 2442 O O . GLN A 1 296 ? -10.248 -9.621 -9.225 1.00 76.06 296 GLN A O 1
ATOM 2447 N N . LYS A 1 297 ? -12.391 -9.254 -8.625 1.00 72.56 297 LYS A N 1
ATOM 2448 C CA . LYS A 1 297 ? -12.666 -10.628 -8.176 1.00 72.56 297 LYS A CA 1
ATOM 2449 C C . LYS A 1 297 ? -13.099 -11.458 -9.393 1.00 72.56 297 LYS A C 1
ATOM 2451 O O . LYS A 1 297 ? -13.809 -10.934 -10.253 1.00 72.56 297 LYS A O 1
ATOM 2456 N N . LYS A 1 298 ? -12.618 -12.698 -9.490 1.00 57.28 298 LYS A N 1
ATOM 2457 C CA . LYS A 1 298 ? -13.071 -13.667 -10.495 1.00 57.28 298 LYS A CA 1
ATOM 2458 C C . LYS A 1 298 ? -14.177 -14.554 -9.957 1.00 57.28 298 LYS A C 1
ATOM 2460 O O . LYS A 1 298 ? -14.152 -14.826 -8.738 1.00 57.28 298 LYS A O 1
#